Protein AF-0000000072324427 (afdb_homodimer)

Nearest PDB structures (foldseek):
  1jtk-assembly1_A  TM=8.525E-01  e=1.380E-12  Bacillus subtilis
  1ux0-assembly1_B-2  TM=8.513E-01  e=1.778E-12  Bacillus subtilis
  3dmo-assembly1_C  TM=8.745E-01  e=4.053E-12  Burkholderia pseudomallei
  1r5t-assembly1_D  TM=8.420E-01  e=7.973E-11  Saccharomyces cerevisiae
  6kw6-assembly1_A  TM=8.233E-01  e=1.166E-10  Streptomyces noursei

Solvent-accessible surface area (backbone atoms only — not comparable to full-atom values): 14635 Å² total; per-residue (Å²): 102,84,86,44,53,72,69,52,44,50,37,41,50,48,1,50,56,24,24,78,31,30,44,32,90,83,76,41,55,21,28,6,6,20,34,32,29,71,84,66,52,70,40,58,7,14,24,38,63,48,92,58,83,80,54,36,46,52,12,59,49,30,16,51,47,35,42,37,32,73,37,64,88,50,44,64,42,32,38,17,31,22,44,25,39,70,86,71,41,67,32,55,61,54,60,79,73,53,72,59,46,47,53,50,48,49,52,52,23,59,76,56,72,42,65,34,37,35,38,22,36,17,74,76,42,63,51,77,37,88,16,68,76,76,46,62,85,56,72,71,71,80,125,101,84,86,44,53,71,70,52,43,49,39,40,49,46,1,50,57,24,24,78,32,31,44,32,90,83,75,41,54,21,27,5,6,21,33,31,29,71,84,66,53,70,39,57,7,13,22,37,62,49,92,57,85,79,56,37,45,51,12,60,49,30,16,51,46,35,42,37,32,72,37,64,87,49,45,62,42,34,38,17,32,23,43,24,38,70,85,72,42,66,32,56,60,53,59,78,73,54,72,57,45,47,52,49,49,51,50,52,22,59,75,54,72,43,65,33,37,34,37,21,35,18,75,76,41,64,50,75,37,88,15,70,76,76,46,62,84,57,72,70,71,80,124

Sequence (286 aa):
MEELSAEERHLVELAIEATSRSYAPYSKFCVGAAVRLDNGVEIIGCNQENAAYPSGLCAERTALFAAGAQYPDQPVRMLAIAARGTHGDLEEEPVGPCGSCRQVIIESETRAKAPIRILLYGKKYVYVIDGVRELMPLTFSEFMEELSAEERHLVELAIEATSRSYAPYSKFCVGAAVRLDNGVEIIGCNQENAAYPSGLCAERTALFAAGAQYPDQPVRMLAIAARGTHGDLEEEPVGPCGSCRQVIIESETRAKAPIRILLYGKKYVYVIDGVRELMPLTFSEF

Structure (mmCIF, N/CA/C/O backbone):
data_AF-00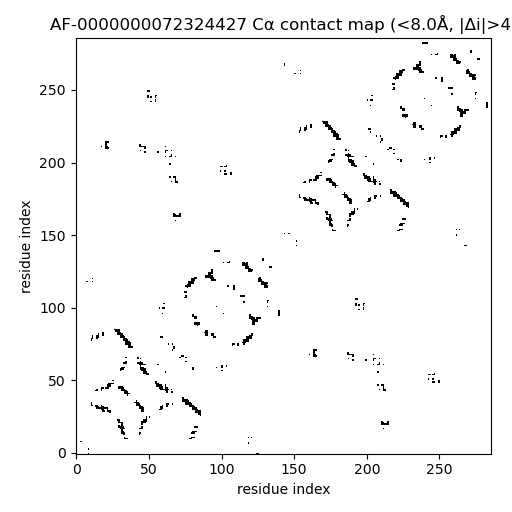00000072324427-model_v1
#
loop_
_entity.id
_entity.type
_entity.pdbx_description
1 polymer 'Cytidine deaminase'
#
loop_
_atom_site.group_PDB
_atom_site.id
_atom_site.type_symbol
_atom_site.label_atom_id
_atom_site.label_alt_id
_atom_site.label_comp_id
_atom_site.label_asym_id
_atom_site.label_entity_id
_atom_site.label_seq_id
_atom_site.pdbx_PDB_ins_code
_atom_site.Cartn_x
_atom_site.Cartn_y
_atom_site.Cartn_z
_atom_site.occupancy
_atom_site.B_iso_or_equiv
_atom_site.auth_seq_id
_atom_site.auth_comp_id
_atom_site.auth_asym_id
_atom_site.auth_atom_id
_atom_site.pdbx_PDB_model_num
ATOM 1 N N . MET A 1 1 ? 2.807 27.578 5.066 1 69.5 1 MET A N 1
ATOM 2 C CA . MET A 1 1 ? 2.77 27.109 3.688 1 69.5 1 MET A CA 1
ATOM 3 C C . MET A 1 1 ? 3.521 28.062 2.766 1 69.5 1 MET A C 1
ATOM 5 O O . MET A 1 1 ? 4.113 27.641 1.771 1 69.5 1 MET A O 1
ATOM 9 N N . GLU A 1 2 ? 3.672 29.219 3.166 1 71.56 2 GLU A N 1
ATOM 10 C CA . GLU A 1 2 ? 4.273 30.25 2.318 1 71.56 2 GLU A CA 1
ATOM 11 C C . GLU A 1 2 ? 5.77 30 2.131 1 71.56 2 GLU A C 1
ATOM 13 O O . GLU A 1 2 ? 6.348 30.391 1.114 1 71.56 2 GLU A O 1
ATOM 18 N N . GLU A 1 3 ? 6.352 29.203 3.039 1 86.5 3 GLU A N 1
ATOM 19 C CA . GLU A 1 3 ? 7.797 29 2.984 1 86.5 3 GLU A CA 1
ATOM 20 C C . GLU A 1 3 ? 8.141 27.766 2.137 1 86.5 3 GLU A C 1
ATOM 22 O O . GLU A 1 3 ? 9.305 27.547 1.8 1 86.5 3 GLU A O 1
ATOM 27 N N . LEU A 1 4 ? 7.082 27.188 1.637 1 92.44 4 LEU A N 1
ATOM 28 C CA . LEU A 1 4 ? 7.289 25.984 0.846 1 92.44 4 LEU A CA 1
ATOM 29 C C . LEU A 1 4 ? 7.414 26.312 -0.636 1 92.44 4 LEU A C 1
ATOM 31 O O . LEU A 1 4 ? 6.781 27.25 -1.12 1 92.44 4 LEU A O 1
ATOM 35 N N . SER A 1 5 ? 8.297 25.578 -1.319 1 95.44 5 SER A N 1
ATOM 36 C CA . SER A 1 5 ? 8.312 25.672 -2.775 1 95.44 5 SER A CA 1
ATOM 37 C C . SER A 1 5 ? 6.973 25.266 -3.371 1 95.44 5 SER A C 1
ATOM 39 O O . SER A 1 5 ? 6.137 24.672 -2.688 1 95.44 5 SER A O 1
ATOM 41 N N . ALA A 1 6 ? 6.684 25.625 -4.605 1 96.25 6 ALA A N 1
ATOM 42 C CA . ALA A 1 6 ? 5.438 25.266 -5.277 1 96.25 6 ALA A CA 1
ATOM 43 C C . ALA A 1 6 ? 5.234 23.75 -5.285 1 96.25 6 ALA A C 1
ATOM 45 O O . ALA A 1 6 ? 4.117 23.266 -5.09 1 96.25 6 ALA A O 1
ATOM 46 N N . GLU A 1 7 ? 6.34 23.078 -5.551 1 96.5 7 GLU A N 1
ATOM 47 C CA . GLU A 1 7 ? 6.301 21.609 -5.586 1 96.5 7 GLU A CA 1
ATOM 48 C C . GLU A 1 7 ? 5.949 21.031 -4.219 1 96.5 7 GLU A C 1
ATOM 50 O O . GLU A 1 7 ? 5.156 20.094 -4.121 1 96.5 7 GLU A O 1
ATOM 55 N N . GLU A 1 8 ? 6.5 21.625 -3.199 1 97.62 8 GLU A N 1
ATOM 56 C CA . GLU A 1 8 ? 6.246 21.172 -1.835 1 97.62 8 GLU A CA 1
ATOM 57 C C . GLU A 1 8 ? 4.805 21.453 -1.416 1 97.62 8 GLU A C 1
ATOM 59 O O . GLU A 1 8 ? 4.145 20.609 -0.812 1 97.62 8 GLU A O 1
ATOM 64 N N . ARG A 1 9 ? 4.367 22.594 -1.695 1 97.69 9 ARG A N 1
ATOM 65 C CA . ARG A 1 9 ? 2.994 22.984 -1.383 1 97.69 9 ARG A CA 1
ATOM 66 C C . ARG A 1 9 ? 1.994 22.047 -2.064 1 97.69 9 ARG A C 1
ATOM 68 O O . ARG A 1 9 ? 1.019 21.625 -1.446 1 97.69 9 ARG A O 1
ATOM 75 N N . HIS A 1 10 ? 2.301 21.781 -3.305 1 98.25 10 HIS A N 1
ATOM 76 C CA . HIS A 1 10 ? 1.437 20.875 -4.062 1 98.25 10 HIS A CA 1
ATOM 77 C C . HIS A 1 10 ? 1.368 19.5 -3.41 1 98.25 10 HIS A C 1
ATOM 79 O O . HIS A 1 10 ? 0.285 18.922 -3.277 1 98.25 10 HIS A O 1
ATOM 85 N N . LEU A 1 11 ? 2.502 19.047 -3.002 1 98.62 11 LEU A N 1
ATOM 86 C CA . LEU A 1 11 ? 2.541 17.719 -2.395 1 98.62 11 LEU A CA 1
ATOM 87 C C . LEU A 1 11 ? 1.771 17.703 -1.078 1 98.62 11 LEU A C 1
ATOM 89 O O . LEU A 1 11 ? 1.083 16.719 -0.769 1 98.62 11 LEU A O 1
ATOM 93 N N . VAL A 1 12 ? 1.925 18.75 -0.283 1 98.5 12 VAL A N 1
ATOM 94 C CA . VAL A 1 12 ? 1.188 18.875 0.971 1 98.5 12 VAL A CA 1
ATOM 95 C C . VAL A 1 12 ? -0.313 18.891 0.689 1 98.5 12 VAL A C 1
ATOM 97 O O . VAL A 1 12 ? -1.087 18.234 1.388 1 98.5 12 VAL A O 1
ATOM 100 N N . GLU A 1 13 ? -0.688 19.562 -0.319 1 98.44 13 GLU A N 1
ATOM 101 C CA . GLU A 1 13 ? -2.098 19.609 -0.699 1 98.44 13 GLU A CA 1
ATOM 102 C C . GLU A 1 13 ? -2.609 18.219 -1.074 1 98.44 13 GLU A C 1
ATOM 104 O O . GLU A 1 13 ? -3.74 17.859 -0.745 1 98.44 13 GLU A O 1
ATOM 109 N N . LEU A 1 14 ? -1.786 17.5 -1.784 1 98.62 14 LEU A N 1
ATOM 110 C CA . LEU A 1 14 ? -2.15 16.125 -2.137 1 98.62 14 LEU A CA 1
ATOM 111 C C . LEU A 1 14 ? -2.34 15.273 -0.885 1 98.62 14 LEU A C 1
ATOM 113 O O . LEU A 1 14 ? -3.268 14.469 -0.813 1 98.62 14 LEU A O 1
ATOM 117 N N . ALA A 1 15 ? -1.473 15.453 0.096 1 98.69 15 ALA A N 1
ATOM 118 C CA . ALA A 1 15 ? -1.593 14.719 1.353 1 98.69 15 ALA A CA 1
ATOM 119 C C . ALA A 1 15 ? -2.879 15.094 2.086 1 98.69 15 ALA A C 1
ATOM 121 O O . ALA A 1 15 ? -3.561 14.227 2.635 1 98.69 15 ALA A O 1
ATOM 122 N N . ILE A 1 16 ? -3.182 16.344 2.115 1 98.38 16 ILE A N 1
ATOM 123 C CA . ILE A 1 16 ? -4.406 16.828 2.746 1 98.38 16 ILE A CA 1
ATOM 124 C C . ILE A 1 16 ? -5.621 16.188 2.061 1 98.38 16 ILE A C 1
ATOM 126 O O . ILE A 1 16 ? -6.523 15.688 2.727 1 98.38 16 ILE A O 1
ATOM 130 N N . GLU A 1 17 ? -5.605 16.203 0.75 1 98.12 17 GLU A N 1
ATOM 131 C CA . GLU A 1 17 ? -6.695 15.602 -0.007 1 98.12 17 GLU A CA 1
ATOM 132 C C . GLU A 1 17 ? -6.812 14.109 0.282 1 98.12 17 GLU A C 1
ATOM 134 O O . GLU A 1 17 ? -7.918 13.57 0.361 1 98.12 17 GLU A O 1
ATOM 139 N N . ALA A 1 18 ? -5.754 13.477 0.455 1 98.44 18 ALA A N 1
ATOM 140 C CA . ALA A 1 18 ? -5.711 12.039 0.685 1 98.44 18 ALA A CA 1
ATOM 141 C C . ALA A 1 18 ? -6.402 11.672 1.995 1 98.44 18 ALA A C 1
ATOM 143 O O . ALA A 1 18 ? -6.867 10.539 2.164 1 98.44 18 ALA A O 1
ATOM 144 N N . THR A 1 19 ? -6.461 12.602 2.994 1 98.12 19 THR A N 1
ATOM 145 C CA . THR A 1 19 ? -7.137 12.32 4.254 1 98.12 19 THR A CA 1
ATOM 146 C C . THR A 1 19 ? -8.609 11.984 4.012 1 98.12 19 THR A C 1
ATOM 148 O O . THR A 1 19 ? -9.211 11.234 4.781 1 98.12 19 THR A O 1
ATOM 151 N N . SER A 1 20 ? -9.172 12.461 2.949 1 96.88 20 SER A N 1
ATOM 152 C CA . SER A 1 20 ? -10.586 12.25 2.652 1 96.88 20 SER A CA 1
ATOM 153 C C . SER A 1 20 ? -10.82 10.852 2.08 1 96.88 20 SER A C 1
ATOM 155 O O . SER A 1 20 ? -11.969 10.414 1.969 1 96.88 20 SER A O 1
ATOM 157 N N . ARG A 1 21 ? -9.773 10.133 1.788 1 96.62 21 ARG A N 1
ATOM 158 C CA . ARG A 1 21 ? -9.883 8.812 1.19 1 96.62 21 ARG A CA 1
ATOM 159 C C . ARG A 1 21 ? -9.578 7.723 2.215 1 96.62 21 ARG A C 1
ATOM 161 O O . ARG A 1 21 ? -9.602 6.531 1.892 1 96.62 21 ARG A O 1
ATOM 168 N N . SER A 1 22 ? -9.32 8.109 3.416 1 96.94 22 SER A N 1
ATOM 169 C CA . SER A 1 22 ? -8.961 7.176 4.477 1 96.94 22 SER A CA 1
ATOM 170 C C . SER A 1 22 ? -10.094 6.207 4.773 1 96.94 22 SER A C 1
ATOM 172 O O . SER A 1 22 ? -11.266 6.586 4.746 1 96.94 22 SER A O 1
ATOM 174 N N . TYR A 1 23 ? -9.836 4.984 4.945 1 96.12 23 TYR A N 1
ATOM 175 C CA . TYR A 1 23 ? -10.742 4.039 5.586 1 96.12 23 TYR A CA 1
ATOM 176 C C . TYR A 1 23 ? -10.414 3.891 7.066 1 96.12 23 TYR A C 1
ATOM 178 O O . TYR A 1 23 ? -9.594 3.049 7.449 1 96.12 23 TYR A O 1
ATOM 186 N N . ALA A 1 24 ? -11.086 4.664 7.879 1 94.44 24 ALA A N 1
ATOM 187 C CA . ALA A 1 24 ? -10.82 4.742 9.312 1 94.44 24 ALA A CA 1
ATOM 188 C C . ALA A 1 24 ? -12.125 4.723 10.109 1 94.44 24 ALA A C 1
ATOM 190 O O . ALA A 1 24 ? -12.367 5.605 10.938 1 94.44 24 ALA A O 1
ATOM 191 N N . PRO A 1 25 ? -12.891 3.643 9.945 1 92.06 25 PRO A N 1
ATOM 192 C CA . PRO A 1 25 ? -14.211 3.602 10.594 1 92.06 25 PRO A CA 1
ATOM 193 C C . PRO A 1 25 ? -14.117 3.439 12.109 1 92.06 25 PRO A C 1
ATOM 195 O O . PRO A 1 25 ? -15.086 3.719 12.82 1 92.06 25 PRO A O 1
ATOM 198 N N . TYR A 1 26 ? -13.047 3.043 12.656 1 89.5 26 TYR A N 1
ATOM 199 C CA . TYR A 1 26 ? -12.914 2.748 14.078 1 89.5 26 TYR A CA 1
ATOM 200 C C . TYR A 1 26 ? -12.375 3.957 14.836 1 89.5 26 TYR A C 1
ATOM 202 O O . TYR A 1 26 ? -12.969 4.387 15.828 1 89.5 26 TYR A O 1
ATOM 210 N N . SER A 1 27 ? -11.281 4.602 14.383 1 89.56 27 SER A N 1
ATOM 211 C CA . SER A 1 27 ? -10.68 5.738 15.062 1 89.56 27 SER A CA 1
ATOM 212 C C . SER A 1 27 ? -11.32 7.051 14.625 1 89.56 27 SER A C 1
ATOM 214 O O . SER A 1 27 ? -11.352 8.016 15.383 1 89.56 27 SER A O 1
ATOM 216 N N . LYS A 1 28 ? -11.703 7.066 13.32 1 92.5 28 LYS A N 1
ATOM 217 C CA . LYS A 1 28 ? -12.219 8.273 12.664 1 92.5 28 LYS A CA 1
ATOM 218 C C . LYS A 1 28 ? -11.133 9.328 12.531 1 92.5 28 LYS A C 1
ATOM 220 O O . LYS A 1 28 ? -11.43 10.516 12.383 1 92.5 28 LYS A O 1
ATOM 225 N N . PHE A 1 29 ? -9.93 8.945 12.914 1 94.62 29 PHE A N 1
ATOM 226 C CA . PHE A 1 29 ? -8.75 9.773 12.711 1 94.62 29 PHE A CA 1
ATOM 227 C C . PHE A 1 29 ? -8.125 9.492 11.344 1 94.62 29 PHE A C 1
ATOM 229 O O . PHE A 1 29 ? -7.539 8.43 11.133 1 94.62 29 PHE A O 1
ATOM 236 N N . CYS A 1 30 ? -8.188 10.469 10.414 1 97.56 30 CYS A N 1
ATOM 237 C CA . CYS A 1 30 ? -7.789 10.258 9.023 1 97.56 30 CYS A CA 1
ATOM 238 C C . CYS A 1 30 ? -6.406 10.852 8.766 1 97.56 30 CYS A C 1
ATOM 240 O O . CYS A 1 30 ? -6.156 12.016 9.062 1 97.56 30 CYS A O 1
ATOM 242 N N . VAL A 1 31 ? -5.574 10.07 8.297 1 98.06 31 VAL A N 1
ATOM 243 C CA . VAL A 1 31 ? -4.23 10.516 7.941 1 98.06 31 VAL A CA 1
ATOM 244 C C . VAL A 1 31 ? -4.008 10.328 6.445 1 98.06 31 VAL A C 1
ATOM 246 O O . VAL A 1 31 ? -4.395 9.297 5.875 1 98.06 31 VAL A O 1
ATOM 249 N N . GLY A 1 32 ? -3.445 11.297 5.773 1 98.56 32 GLY A N 1
ATOM 250 C CA . GLY A 1 32 ? -3.051 11.242 4.375 1 98.56 32 GLY A CA 1
ATOM 251 C C . GLY A 1 32 ? -1.562 11.445 4.168 1 98.56 32 GLY A C 1
ATOM 252 O O . GLY A 1 32 ? -0.91 12.148 4.945 1 98.56 32 GLY A O 1
ATOM 253 N N . ALA A 1 33 ? -1.094 10.82 3.127 1 98.81 33 ALA A N 1
ATOM 254 C CA . ALA A 1 33 ? 0.303 10.977 2.729 1 98.81 33 ALA A CA 1
ATOM 255 C C . ALA A 1 33 ? 0.434 11.07 1.212 1 98.81 33 ALA A C 1
ATOM 257 O O . ALA A 1 33 ? -0.446 10.617 0.476 1 98.81 33 ALA A O 1
ATOM 258 N N . ALA A 1 34 ? 1.486 11.664 0.801 1 98.88 34 ALA A N 1
ATOM 259 C CA . ALA A 1 34 ? 1.842 11.75 -0.613 1 98.88 34 ALA A CA 1
ATOM 260 C C . ALA A 1 34 ? 3.355 11.68 -0.804 1 98.88 34 ALA A C 1
ATOM 262 O O . ALA A 1 34 ? 4.109 12.297 -0.048 1 98.88 34 ALA A O 1
ATOM 263 N N . VAL A 1 35 ? 3.74 10.906 -1.788 1 98.81 35 VAL A N 1
ATOM 264 C CA . VAL A 1 35 ? 5.164 10.844 -2.102 1 98.81 35 VAL A CA 1
ATOM 265 C C . VAL A 1 35 ? 5.402 11.336 -3.527 1 98.81 35 VAL A C 1
ATOM 267 O O . VAL A 1 35 ? 4.543 11.18 -4.398 1 98.81 35 VAL A O 1
ATOM 270 N N . ARG A 1 36 ? 6.5 11.977 -3.676 1 98.69 36 ARG A N 1
ATOM 271 C CA . ARG A 1 36 ? 7 12.328 -5 1 98.69 36 ARG A CA 1
ATOM 272 C C . ARG A 1 36 ? 8.273 11.555 -5.332 1 98.69 36 ARG A C 1
ATOM 274 O O . ARG A 1 36 ? 9.227 11.562 -4.555 1 98.69 36 ARG A O 1
ATOM 281 N N . LEU A 1 37 ? 8.227 10.898 -6.477 1 98.31 37 LEU A N 1
ATOM 282 C CA . LEU A 1 37 ? 9.375 10.125 -6.93 1 98.31 37 LEU A CA 1
ATOM 283 C C . LEU A 1 37 ? 10.336 10.992 -7.73 1 98.31 37 LEU A C 1
ATOM 285 O O . LEU A 1 37 ? 9.992 12.117 -8.109 1 98.31 37 LEU A O 1
ATOM 289 N N . ASP A 1 38 ? 11.461 10.477 -7.973 1 96.81 38 ASP A N 1
ATOM 290 C CA . ASP A 1 38 ? 12.508 11.195 -8.695 1 96.81 38 ASP A CA 1
ATOM 291 C C . ASP A 1 38 ? 12.062 11.547 -10.109 1 96.81 38 ASP A C 1
ATOM 293 O O . ASP A 1 38 ? 12.461 12.57 -10.664 1 96.81 38 ASP A O 1
ATOM 297 N N . ASN A 1 39 ? 11.266 10.711 -10.641 1 96.62 39 ASN A N 1
ATOM 298 C CA . ASN A 1 39 ? 10.836 10.914 -12.023 1 96.62 39 ASN A CA 1
ATOM 299 C C . ASN A 1 39 ? 9.617 11.828 -12.094 1 96.62 39 ASN A C 1
ATOM 301 O O . ASN A 1 39 ? 9.031 12.008 -13.172 1 96.62 39 ASN A O 1
ATOM 305 N N . GLY A 1 40 ? 9.141 12.273 -10.984 1 97.25 40 GLY A N 1
ATOM 306 C CA . GLY A 1 40 ? 8.055 13.25 -10.953 1 97.25 40 GLY A CA 1
ATOM 307 C C . GLY A 1 40 ? 6.703 12.633 -10.656 1 97.25 40 GLY A C 1
ATOM 308 O O . GLY A 1 40 ? 5.727 13.344 -10.422 1 97.25 40 GLY A O 1
ATOM 309 N N . VAL A 1 41 ? 6.648 11.312 -10.633 1 97.81 41 VAL A N 1
ATOM 310 C CA . VAL A 1 41 ? 5.398 10.633 -10.328 1 97.81 41 VAL A CA 1
ATOM 311 C C . VAL A 1 41 ? 5.02 10.867 -8.867 1 97.81 41 VAL A C 1
ATOM 313 O O . VAL A 1 41 ? 5.883 10.844 -7.984 1 97.81 41 VAL A O 1
ATOM 316 N N . GLU A 1 42 ? 3.74 11.086 -8.68 1 98.62 42 GLU A N 1
ATOM 317 C CA . GLU A 1 42 ? 3.207 11.258 -7.332 1 98.62 42 GLU A CA 1
ATOM 318 C C . GLU A 1 42 ? 2.207 10.156 -6.988 1 98.62 42 GLU A C 1
ATOM 320 O O . GLU A 1 42 ? 1.401 9.758 -7.832 1 98.62 42 GLU A O 1
ATOM 325 N N . ILE A 1 43 ? 2.361 9.648 -5.781 1 98.44 43 ILE A N 1
ATOM 326 C CA . ILE A 1 43 ? 1.481 8.586 -5.297 1 98.44 43 ILE A CA 1
ATOM 327 C C . ILE A 1 43 ? 0.912 8.977 -3.932 1 98.44 43 ILE A C 1
ATOM 329 O O . ILE A 1 43 ? 1.651 9.406 -3.043 1 98.44 43 ILE A O 1
ATOM 333 N N . ILE A 1 44 ? -0.383 8.82 -3.768 1 98.62 44 ILE A N 1
ATOM 334 C CA . ILE A 1 44 ? -0.993 9.156 -2.484 1 98.62 44 ILE A CA 1
ATOM 335 C C . ILE A 1 44 ? -1.231 7.879 -1.68 1 98.62 44 ILE A C 1
ATOM 337 O O . ILE A 1 44 ? -1.32 6.789 -2.248 1 98.62 44 ILE A O 1
ATOM 341 N N . GLY A 1 45 ? -1.235 8.016 -0.425 1 98.56 45 GLY A N 1
ATOM 342 C CA . GLY A 1 45 ? -1.666 7.02 0.547 1 98.56 45 GLY A CA 1
ATOM 343 C C . GLY A 1 45 ? -2.523 7.602 1.654 1 98.56 45 GLY A C 1
ATOM 344 O O . GLY A 1 45 ? -2.529 8.82 1.868 1 98.56 45 GLY A O 1
ATOM 345 N N . CYS A 1 46 ? -3.232 6.789 2.27 1 98.56 46 CYS A N 1
ATOM 346 C CA . CYS A 1 46 ? -3.984 7.129 3.475 1 98.56 46 CYS A CA 1
ATOM 347 C C . CYS A 1 46 ? -4.113 5.918 4.391 1 98.56 46 CYS A C 1
ATOM 349 O O . CYS A 1 46 ? -3.838 4.789 3.982 1 98.56 46 CYS A O 1
ATOM 351 N N . ASN A 1 47 ? -4.422 6.211 5.609 1 97.25 47 ASN A N 1
ATOM 352 C CA . ASN A 1 47 ? -4.535 5.078 6.523 1 97.25 47 ASN A CA 1
ATOM 353 C C . ASN A 1 47 ? -5.719 4.188 6.164 1 97.25 47 ASN A C 1
ATOM 355 O O . ASN A 1 47 ? -6.773 4.68 5.754 1 97.25 47 ASN A O 1
ATOM 359 N N . GLN A 1 48 ? -5.473 2.889 6.156 1 96.69 48 GLN A N 1
ATOM 360 C CA . GLN A 1 48 ? -6.418 1.802 5.93 1 96.69 48 GLN A CA 1
ATOM 361 C C . GLN A 1 48 ? -6.594 0.952 7.184 1 96.69 48 GLN A C 1
ATOM 363 O O . GLN A 1 48 ? -5.762 0.089 7.477 1 96.69 48 GLN A O 1
ATOM 368 N N . GLU A 1 49 ? -7.758 1.141 7.938 1 94.38 49 GLU A N 1
ATOM 369 C CA . GLU A 1 49 ? -7.992 0.395 9.172 1 94.38 49 GLU A CA 1
ATOM 370 C C . GLU A 1 49 ? -8.656 -0.948 8.883 1 94.38 49 GLU A C 1
ATOM 372 O O . GLU A 1 49 ? -9.156 -1.177 7.781 1 94.38 49 GLU A O 1
ATOM 377 N N . ASN A 1 50 ? -8.453 -1.849 9.742 1 91.69 50 ASN A N 1
ATOM 378 C CA . ASN A 1 50 ? -9.047 -3.182 9.734 1 91.69 50 ASN A CA 1
ATOM 379 C C . ASN A 1 50 ? -9.477 -3.615 11.133 1 91.69 50 ASN A C 1
ATOM 381 O O . ASN A 1 50 ? -8.852 -3.229 12.125 1 91.69 50 ASN A O 1
ATOM 385 N N . ALA A 1 51 ? -10.555 -4.402 11.203 1 84 51 ALA A N 1
ATOM 386 C CA . ALA A 1 51 ? -11.102 -4.844 12.484 1 84 51 ALA A CA 1
ATOM 387 C C . ALA A 1 51 ? -10.086 -5.672 13.266 1 84 51 ALA A C 1
ATOM 389 O O . ALA A 1 51 ? -10.055 -5.625 14.5 1 84 51 ALA A O 1
ATOM 390 N N . ALA A 1 52 ? -9.359 -6.461 12.516 1 75.56 52 ALA A N 1
ATOM 391 C CA . ALA A 1 52 ? -8.336 -7.289 13.156 1 75.56 52 ALA A CA 1
ATOM 392 C C . ALA A 1 52 ? -7.012 -6.543 13.258 1 75.56 52 ALA A C 1
ATOM 394 O O . ALA A 1 52 ? -6.336 -6.316 12.25 1 75.56 52 ALA A O 1
ATOM 395 N N . TYR A 1 53 ? -6.734 -5.949 14.477 1 66.94 53 TYR A N 1
ATOM 396 C CA . TYR A 1 53 ? -5.453 -5.285 14.695 1 66.94 53 TYR A CA 1
ATOM 397 C C . TYR A 1 53 ? -4.312 -6.293 14.719 1 66.94 53 TYR A C 1
ATOM 399 O O . TYR A 1 53 ? -4.422 -7.352 15.344 1 66.94 53 TYR A O 1
ATOM 407 N N . PRO A 1 54 ? -3.186 -5.891 13.828 1 69.12 54 PRO A N 1
ATOM 408 C CA . PRO A 1 54 ? -2.619 -4.793 13.039 1 69.12 54 PRO A CA 1
ATOM 409 C C . PRO A 1 54 ? -2.705 -5.043 11.539 1 69.12 54 PRO A C 1
ATOM 411 O O . PRO A 1 54 ? -1.705 -4.906 10.828 1 69.12 54 PRO A O 1
ATOM 414 N N . SER A 1 55 ? -3.844 -5.465 11.094 1 79.62 55 SER A N 1
ATOM 415 C CA . SER A 1 55 ? -3.973 -5.773 9.68 1 79.62 55 SER A CA 1
ATOM 416 C C . SER A 1 55 ? -4.133 -4.508 8.844 1 79.62 55 SER A C 1
ATOM 418 O O . SER A 1 55 ? -4.09 -4.555 7.613 1 79.62 55 SER A O 1
ATOM 420 N N . GLY A 1 56 ? -4.215 -3.385 9.562 1 92.12 56 GLY A N 1
ATOM 421 C CA . GLY A 1 56 ? -4.273 -2.094 8.891 1 92.12 56 GLY A CA 1
ATOM 422 C C . GLY A 1 56 ? -2.908 -1.535 8.547 1 92.12 56 GLY A C 1
ATOM 423 O O . GLY A 1 56 ? -1.892 -2.209 8.727 1 92.12 56 GLY A O 1
ATOM 424 N N . LEU A 1 57 ? -2.924 -0.371 7.992 1 95 57 LEU A N 1
ATOM 425 C CA . LEU A 1 57 ? -1.666 0.23 7.559 1 95 57 LEU A CA 1
ATOM 426 C C . LEU A 1 57 ? -1.746 1.752 7.609 1 95 57 LEU A C 1
ATOM 428 O O . LEU A 1 57 ? -2.758 2.338 7.219 1 95 57 LEU A O 1
ATOM 432 N N . CYS A 1 58 ? -0.672 2.365 8.047 1 96.12 58 CYS A N 1
ATOM 433 C CA . CYS A 1 58 ? -0.582 3.82 8.094 1 96.12 58 CYS A CA 1
ATOM 434 C C . CYS A 1 58 ? -0.577 4.414 6.695 1 96.12 58 CYS A C 1
ATOM 436 O O . CYS A 1 58 ? -0.228 3.732 5.727 1 96.12 58 CYS A O 1
ATOM 438 N N . ALA A 1 59 ? -0.851 5.719 6.648 1 98.19 59 ALA A N 1
ATOM 439 C CA . ALA A 1 59 ? -0.862 6.449 5.383 1 98.19 59 ALA A CA 1
ATOM 440 C C . ALA A 1 59 ? 0.51 6.41 4.719 1 98.19 59 ALA A C 1
ATOM 442 O O . ALA A 1 59 ? 0.616 6.168 3.512 1 98.19 59 ALA A O 1
ATOM 443 N N . GLU A 1 60 ? 1.549 6.637 5.523 1 97.88 60 GLU A N 1
ATOM 444 C CA . GLU A 1 60 ? 2.908 6.711 5 1 97.88 60 GLU A CA 1
ATOM 445 C C . GLU A 1 60 ? 3.311 5.406 4.316 1 97.88 60 GLU A C 1
ATOM 447 O O . GLU A 1 60 ? 3.809 5.418 3.189 1 97.88 60 GLU A O 1
ATOM 452 N N . ARG A 1 61 ? 3.068 4.332 5.043 1 97.56 61 ARG A N 1
ATOM 453 C CA . ARG A 1 61 ? 3.441 3.039 4.477 1 97.56 61 ARG A CA 1
ATOM 454 C C . ARG A 1 61 ? 2.564 2.691 3.279 1 97.56 61 ARG A C 1
ATOM 456 O O . ARG A 1 61 ? 3.029 2.068 2.324 1 97.56 61 ARG A O 1
ATOM 463 N N . THR A 1 62 ? 1.298 3.055 3.291 1 98.31 62 THR A N 1
ATOM 464 C CA . THR A 1 62 ? 0.444 2.854 2.125 1 98.31 62 THR A CA 1
ATOM 465 C C . THR A 1 62 ? 1.038 3.533 0.896 1 98.31 62 THR A C 1
ATOM 467 O O . THR A 1 62 ? 1.119 2.93 -0.176 1 98.31 62 THR A O 1
ATOM 470 N N . ALA A 1 63 ? 1.5 4.711 1.027 1 98.69 63 ALA A N 1
ATOM 471 C CA . ALA A 1 63 ? 2.072 5.465 -0.085 1 98.69 63 ALA A CA 1
ATOM 472 C C . ALA A 1 63 ? 3.41 4.871 -0.518 1 98.69 63 ALA A C 1
ATOM 474 O O . ALA A 1 63 ? 3.65 4.668 -1.71 1 98.69 63 ALA A O 1
ATOM 475 N N . LEU A 1 64 ? 4.242 4.602 0.419 1 98.38 64 LEU A N 1
ATOM 476 C CA . LEU A 1 64 ? 5.594 4.133 0.136 1 98.38 64 LEU A CA 1
ATOM 477 C C . LEU A 1 64 ? 5.566 2.752 -0.511 1 98.38 64 LEU A C 1
ATOM 479 O O . LEU A 1 64 ? 6.297 2.498 -1.47 1 98.38 64 LEU A O 1
ATOM 483 N N . PHE A 1 65 ? 4.727 1.867 0.03 1 98 65 PHE A N 1
ATOM 484 C CA . PHE A 1 65 ? 4.66 0.518 -0.519 1 98 65 PHE A CA 1
ATOM 485 C C . PHE A 1 65 ? 4.008 0.524 -1.896 1 98 65 PHE A C 1
ATOM 487 O O . PHE A 1 65 ? 4.398 -0.241 -2.779 1 98 65 PHE A O 1
ATOM 494 N N . ALA A 1 66 ? 3.018 1.366 -2.109 1 98.38 66 ALA A N 1
ATOM 495 C CA . ALA A 1 66 ? 2.457 1.524 -3.449 1 98.38 66 ALA A CA 1
ATOM 496 C C . ALA A 1 66 ? 3.52 2.012 -4.434 1 98.38 66 ALA A C 1
ATOM 498 O O . ALA A 1 66 ? 3.631 1.486 -5.543 1 98.38 66 ALA A O 1
ATOM 499 N N . ALA A 1 67 ? 4.281 2.979 -4.039 1 98.31 67 ALA A N 1
ATOM 500 C CA . ALA A 1 67 ? 5.359 3.498 -4.875 1 98.31 67 ALA A CA 1
ATOM 501 C C . ALA A 1 67 ? 6.371 2.406 -5.207 1 98.31 67 ALA A C 1
ATOM 503 O O . ALA A 1 67 ? 6.781 2.262 -6.359 1 98.31 67 ALA A O 1
ATOM 504 N N . GLY A 1 68 ? 6.777 1.651 -4.188 1 97.44 68 GLY A N 1
ATOM 505 C CA . GLY A 1 68 ? 7.73 0.571 -4.391 1 97.44 68 GLY A CA 1
ATOM 506 C C . GLY A 1 68 ? 7.223 -0.5 -5.34 1 97.44 68 GLY A C 1
ATOM 507 O O . GLY A 1 68 ? 7.988 -1.036 -6.145 1 97.44 68 GLY A O 1
ATOM 508 N N . ALA A 1 69 ? 5.984 -0.806 -5.246 1 97.56 69 ALA A N 1
ATOM 509 C CA . ALA A 1 69 ? 5.398 -1.854 -6.078 1 97.56 69 ALA A CA 1
ATOM 510 C C . ALA A 1 69 ? 5.227 -1.378 -7.52 1 97.56 69 ALA A C 1
ATOM 512 O O . ALA A 1 69 ? 5.477 -2.131 -8.461 1 97.56 69 ALA A O 1
ATOM 513 N N . GLN A 1 70 ? 4.844 -0.168 -7.676 1 96.56 70 GLN A N 1
ATOM 514 C CA . GLN A 1 70 ? 4.488 0.335 -9 1 96.56 70 GLN A CA 1
ATOM 515 C C . GLN A 1 70 ? 5.711 0.897 -9.719 1 96.56 70 GLN A C 1
ATOM 517 O O . GLN A 1 70 ? 5.797 0.84 -10.945 1 96.56 70 GLN A O 1
ATOM 522 N N . TYR A 1 71 ? 6.645 1.42 -8.969 1 97.19 71 TYR A N 1
ATOM 523 C CA . TYR A 1 71 ? 7.844 2.045 -9.516 1 97.19 71 TYR A CA 1
ATOM 524 C C . TYR A 1 71 ? 9.086 1.632 -8.727 1 97.19 71 TYR A C 1
ATOM 526 O O . TYR A 1 71 ? 9.734 2.467 -8.094 1 97.19 71 TYR A O 1
ATOM 534 N N . PRO A 1 72 ? 9.531 0.411 -8.883 1 95.5 72 PRO A N 1
ATOM 535 C CA . PRO A 1 72 ? 10.578 -0.128 -8.008 1 95.5 72 PRO A CA 1
ATOM 536 C C . PRO A 1 72 ? 11.93 0.544 -8.227 1 95.5 72 PRO A C 1
ATOM 538 O O . PRO A 1 72 ? 12.781 0.532 -7.336 1 95.5 72 PRO A O 1
ATOM 541 N N . ASP A 1 73 ? 12.125 1.21 -9.359 1 95.81 73 ASP A N 1
ATOM 542 C CA . ASP A 1 73 ? 13.445 1.766 -9.664 1 95.81 73 ASP A CA 1
ATOM 543 C C . ASP A 1 73 ? 13.461 3.279 -9.453 1 95.81 73 ASP A C 1
ATOM 545 O O . ASP A 1 73 ? 14.422 3.951 -9.836 1 95.81 73 ASP A O 1
ATOM 549 N N . GLN A 1 74 ? 12.391 3.832 -8.938 1 97.62 74 GLN A N 1
ATOM 550 C CA . GLN A 1 74 ? 12.312 5.273 -8.734 1 97.62 74 GLN A CA 1
ATOM 551 C C . GLN A 1 74 ? 12.352 5.617 -7.246 1 97.62 74 GLN A C 1
ATOM 553 O O . GLN A 1 74 ? 11.438 5.273 -6.5 1 97.62 74 GLN A O 1
ATOM 558 N N . PRO A 1 75 ? 13.391 6.344 -6.836 1 97.69 75 PRO A N 1
ATOM 559 C CA . PRO A 1 75 ? 13.484 6.75 -5.43 1 97.69 75 PRO A CA 1
ATOM 560 C C . PRO A 1 75 ? 12.414 7.758 -5.031 1 97.69 75 PRO A C 1
ATOM 562 O O . PRO A 1 75 ? 11.992 8.578 -5.855 1 97.69 75 PRO A O 1
ATOM 565 N N . VAL A 1 76 ? 12.023 7.641 -3.812 1 98.31 76 VAL A N 1
ATOM 566 C CA . VAL A 1 76 ? 11.148 8.656 -3.238 1 98.31 76 VAL A CA 1
ATOM 567 C C . VAL A 1 76 ? 11.977 9.875 -2.836 1 98.31 76 VAL A C 1
ATOM 569 O O . VAL A 1 76 ? 12.914 9.766 -2.047 1 98.31 76 VAL A O 1
ATOM 572 N N . ARG A 1 77 ? 11.539 11.031 -3.293 1 98.06 77 ARG A N 1
ATOM 573 C CA . ARG A 1 77 ? 12.281 12.258 -3.01 1 98.06 77 ARG A CA 1
ATOM 574 C C . ARG A 1 77 ? 11.648 13.031 -1.859 1 98.06 77 ARG A C 1
ATOM 576 O O . ARG A 1 77 ? 12.344 13.672 -1.075 1 98.06 77 ARG A O 1
ATOM 583 N N . MET A 1 78 ? 10.359 13 -1.884 1 98.62 78 MET A N 1
ATOM 584 C CA . MET A 1 78 ? 9.617 13.789 -0.904 1 98.62 78 MET A CA 1
ATOM 585 C C . MET A 1 78 ? 8.422 13.008 -0.361 1 98.62 78 MET A C 1
ATOM 587 O O . MET A 1 78 ? 7.809 12.227 -1.086 1 98.62 78 MET A O 1
ATOM 591 N N . LEU A 1 79 ? 8.141 13.242 0.861 1 98.69 79 LEU A N 1
ATOM 592 C CA . LEU A 1 79 ? 6.988 12.672 1.548 1 98.69 79 LEU A CA 1
ATOM 593 C C . LEU A 1 79 ? 6.25 13.734 2.352 1 98.69 79 LEU A C 1
ATOM 595 O O . LEU A 1 79 ? 6.855 14.43 3.168 1 98.69 79 LEU A O 1
ATOM 599 N N . ALA A 1 80 ? 5 13.938 2.094 1 98.81 80 ALA A N 1
ATOM 600 C CA . ALA A 1 80 ? 4.156 14.836 2.873 1 98.81 80 ALA A CA 1
ATOM 601 C C . ALA A 1 80 ? 3.123 14.062 3.682 1 98.81 80 ALA A C 1
ATOM 603 O O . ALA A 1 80 ? 2.566 13.07 3.201 1 98.81 80 ALA A O 1
ATOM 604 N N . ILE A 1 81 ? 2.82 14.484 4.891 1 98.56 81 ILE A N 1
ATOM 605 C CA . ILE A 1 81 ? 1.843 13.859 5.773 1 98.56 81 ILE A CA 1
ATOM 606 C C . ILE A 1 81 ? 0.88 14.914 6.309 1 98.56 81 ILE A C 1
ATOM 608 O O . ILE A 1 81 ? 1.301 16.016 6.688 1 98.56 81 ILE A O 1
ATOM 612 N N . ALA A 1 82 ? -0.321 14.586 6.348 1 98.5 82 ALA A N 1
ATOM 613 C CA . ALA A 1 82 ? -1.363 15.422 6.945 1 98.5 82 ALA A CA 1
ATOM 614 C C . ALA A 1 82 ? -2.367 14.562 7.715 1 98.5 82 ALA A C 1
ATOM 616 O O . ALA A 1 82 ? -2.52 13.375 7.441 1 98.5 82 ALA A O 1
ATOM 617 N N . ALA A 1 83 ? -3.031 15.203 8.688 1 97.94 83 ALA A N 1
ATOM 618 C CA . ALA A 1 83 ? -3.994 14.453 9.5 1 97.94 83 ALA A CA 1
ATOM 619 C C . ALA A 1 83 ? -5.258 15.273 9.734 1 97.94 83 ALA A C 1
ATOM 621 O O . ALA A 1 83 ? -5.203 16.5 9.836 1 97.94 83 ALA A O 1
ATOM 622 N N . ARG A 1 84 ? -6.285 14.586 9.703 1 96.69 84 ARG A N 1
ATOM 623 C CA . ARG A 1 84 ? -7.605 15.133 10.008 1 96.69 84 ARG A CA 1
ATOM 624 C C . ARG A 1 84 ? -8.227 14.43 11.211 1 96.69 84 ARG A C 1
ATOM 626 O O . ARG A 1 84 ? -8.359 13.203 11.219 1 96.69 84 ARG A O 1
ATOM 633 N N . GLY A 1 85 ? -8.648 15.242 12.203 1 91.75 85 GLY A N 1
ATOM 634 C CA . GLY A 1 85 ? -9.172 14.711 13.453 1 91.75 85 GLY A CA 1
ATOM 635 C C . GLY A 1 85 ? -10.578 14.156 13.328 1 91.75 85 GLY A C 1
ATOM 636 O O . GLY A 1 85 ? -11.164 14.18 12.242 1 91.75 85 GLY A O 1
ATOM 637 N N . THR A 1 86 ? -11.156 13.633 14.422 1 86.5 86 THR A N 1
ATOM 638 C CA . THR A 1 86 ? -12.43 12.922 14.5 1 86.5 86 THR A CA 1
ATOM 639 C C . THR A 1 86 ? -13.586 13.859 14.172 1 86.5 86 THR A C 1
ATOM 641 O O . THR A 1 86 ? -14.648 13.406 13.742 1 86.5 86 THR A O 1
ATOM 644 N N . HIS A 1 87 ? -13.297 15.117 14.305 1 87.06 87 HIS A N 1
ATOM 645 C CA . HIS A 1 87 ? -14.383 16.062 14.047 1 87.06 87 HIS A CA 1
ATOM 646 C C . HIS A 1 87 ? -14.305 16.609 12.625 1 87.06 87 HIS A C 1
ATOM 648 O O . HIS A 1 87 ? -15.047 17.516 12.266 1 87.06 87 HIS A O 1
ATOM 654 N N . GLY A 1 88 ? -13.406 16.062 11.812 1 86 88 GLY A N 1
ATOM 655 C CA . GLY A 1 88 ? -13.344 16.406 10.398 1 86 88 GLY A CA 1
ATOM 656 C C . GLY A 1 88 ? -12.391 17.547 10.102 1 86 88 GLY A C 1
ATOM 657 O O . GLY A 1 88 ? -12.141 17.859 8.938 1 86 88 GLY A O 1
ATOM 658 N N . ASP A 1 89 ? -11.758 18.031 11.18 1 94.06 89 ASP A N 1
ATOM 659 C CA . ASP A 1 89 ? -10.852 19.156 10.992 1 94.06 89 ASP A CA 1
ATOM 660 C C . ASP A 1 89 ? -9.406 18.688 10.875 1 94.06 89 ASP A C 1
ATOM 662 O O . ASP A 1 89 ? -9 17.734 11.539 1 94.06 89 ASP A O 1
ATOM 666 N N . LEU A 1 90 ? -8.758 19.438 10.031 1 97.25 90 LEU A N 1
ATOM 667 C CA . LEU A 1 90 ? -7.316 19.203 9.961 1 97.25 90 LEU A CA 1
ATOM 668 C C . LEU A 1 90 ? -6.648 19.531 11.289 1 97.25 90 LEU A C 1
ATOM 670 O O . LEU A 1 90 ? -7.047 20.469 11.977 1 97.25 90 LEU A O 1
ATOM 674 N N . GLU A 1 91 ? -5.68 18.766 11.641 1 96.12 91 GLU A N 1
ATOM 675 C CA . GLU A 1 91 ? -4.965 18.953 12.906 1 96.12 91 GLU A CA 1
ATOM 676 C C . GLU A 1 91 ? -4.215 20.281 12.914 1 96.12 91 GLU A C 1
ATOM 678 O O . GLU A 1 91 ? -3.637 20.688 11.906 1 96.12 91 GLU A O 1
ATOM 683 N N . GLU A 1 92 ? -4.168 20.906 14.094 1 96.06 92 GLU A N 1
ATOM 684 C CA . GLU A 1 92 ? -3.482 22.188 14.258 1 96.06 92 GLU A CA 1
ATOM 685 C C . GLU A 1 92 ? -1.968 22.016 14.203 1 96.06 92 GLU A C 1
ATOM 687 O O . GLU A 1 92 ? -1.267 22.797 13.578 1 96.06 92 GLU A O 1
ATOM 692 N N . GLU A 1 93 ? -1.511 20.969 14.883 1 95.19 93 GLU A N 1
ATOM 693 C CA . GLU A 1 93 ? -0.084 20.672 14.938 1 95.19 93 GLU A CA 1
ATOM 694 C C . GLU A 1 93 ? 0.271 19.516 14.008 1 95.19 93 GLU A C 1
ATOM 696 O O . GLU A 1 93 ? -0.537 18.609 13.797 1 95.19 93 GLU A O 1
ATOM 701 N N . PRO A 1 94 ? 1.473 19.562 13.469 1 95.5 94 PRO A N 1
ATOM 702 C CA . PRO A 1 94 ? 1.903 18.453 12.617 1 95.5 94 PRO A CA 1
ATOM 703 C C . PRO A 1 94 ? 1.927 17.125 13.352 1 95.5 94 PRO A C 1
ATOM 705 O O . PRO A 1 94 ? 2.256 17.078 14.539 1 95.5 94 PRO A O 1
ATOM 708 N N . VAL A 1 95 ? 1.544 16.078 12.617 1 93.5 95 VAL A N 1
ATOM 709 C CA . VAL A 1 95 ? 1.627 14.711 13.109 1 93.5 95 VAL A CA 1
ATOM 710 C C . VAL A 1 95 ? 2.764 13.977 12.398 1 93.5 95 VAL A C 1
ATOM 712 O O . VAL A 1 95 ? 2.887 14.047 11.18 1 93.5 95 VAL A O 1
ATOM 715 N N . GLY A 1 96 ? 3.611 13.297 13.148 1 92.94 96 GLY A N 1
ATOM 716 C CA . GLY A 1 96 ? 4.754 12.602 12.578 1 92.94 96 GLY A CA 1
ATOM 717 C C . GLY A 1 96 ? 4.5 11.117 12.367 1 92.94 96 GLY A C 1
ATOM 718 O O . GLY A 1 96 ? 3.494 10.578 12.844 1 92.94 96 GLY A O 1
ATOM 719 N N . PRO A 1 97 ? 5.359 10.562 11.633 1 94.5 97 PRO A N 1
ATOM 720 C CA . PRO A 1 97 ? 5.234 9.125 11.383 1 94.5 97 PRO A CA 1
ATOM 721 C C . PRO A 1 97 ? 5.48 8.281 12.633 1 94.5 97 PRO A C 1
ATOM 723 O O . PRO A 1 97 ? 6.289 8.656 13.484 1 94.5 97 PRO A O 1
ATOM 726 N N . CYS A 1 98 ? 4.75 7.148 12.68 1 91.75 98 CYS A N 1
ATOM 727 C CA . CYS A 1 98 ? 4.969 6.227 13.797 1 91.75 98 CYS A CA 1
ATOM 728 C C . CYS A 1 98 ? 6.312 5.523 13.664 1 91.75 98 CYS A C 1
ATOM 730 O O . CYS A 1 98 ? 7.004 5.68 12.648 1 91.75 98 CYS A O 1
ATOM 732 N N . GLY A 1 99 ? 6.695 4.68 14.633 1 89.12 99 GLY A N 1
ATOM 733 C CA . GLY A 1 99 ? 7.969 3.98 14.625 1 89.12 99 GLY A CA 1
ATOM 734 C C . GLY A 1 99 ? 8.148 3.07 13.43 1 89.12 99 GLY A C 1
ATOM 735 O O . GLY A 1 99 ? 9.211 3.068 12.797 1 89.12 99 GLY A O 1
ATOM 736 N N . SER A 1 100 ? 7.121 2.24 13.125 1 91.44 100 SER A N 1
ATOM 737 C CA . SER A 1 100 ? 7.199 1.324 11.992 1 91.44 100 SER A CA 1
ATOM 738 C C . SER A 1 100 ? 7.375 2.082 10.68 1 91.44 100 SER A C 1
ATOM 740 O O . SER A 1 100 ? 8.133 1.659 9.812 1 91.44 100 SER A O 1
ATOM 742 N N . CYS A 1 101 ? 6.676 3.197 10.531 1 95.06 101 CYS A N 1
ATOM 743 C CA . CYS A 1 101 ? 6.812 4.008 9.328 1 95.06 101 CYS A CA 1
ATOM 744 C C . CYS A 1 101 ? 8.211 4.602 9.227 1 95.06 101 CYS A C 1
ATOM 746 O O . CYS A 1 101 ? 8.773 4.703 8.133 1 95.06 101 CYS A O 1
ATOM 748 N N . ARG A 1 102 ? 8.773 5.035 10.344 1 93.12 102 ARG A N 1
ATOM 749 C CA . ARG A 1 102 ? 10.141 5.559 10.344 1 93.12 102 ARG A CA 1
ATOM 750 C C . ARG A 1 102 ? 11.125 4.512 9.852 1 93.12 102 ARG A C 1
ATOM 752 O O . ARG A 1 102 ? 12.031 4.82 9.07 1 93.12 102 ARG A O 1
ATOM 759 N N . GLN A 1 103 ? 10.961 3.334 10.297 1 92.5 103 GLN A N 1
ATOM 760 C CA . GLN A 1 103 ? 11.836 2.25 9.844 1 92.5 103 GLN A CA 1
ATOM 761 C C . GLN A 1 103 ? 11.742 2.057 8.336 1 92.5 103 GLN A C 1
ATOM 763 O O . GLN A 1 103 ? 12.758 1.829 7.672 1 92.5 103 GLN A O 1
ATOM 768 N N . VAL A 1 104 ? 10.562 2.129 7.824 1 95.19 104 VAL A N 1
ATOM 769 C CA . VAL A 1 104 ? 10.359 1.958 6.387 1 95.19 104 VAL A CA 1
ATOM 770 C C . VAL A 1 104 ? 11.008 3.117 5.633 1 95.19 104 VAL A C 1
ATOM 772 O O . VAL A 1 104 ? 11.609 2.92 4.574 1 95.19 104 VAL A O 1
ATOM 775 N N . ILE A 1 105 ? 10.859 4.332 6.176 1 96.25 105 ILE A N 1
ATOM 776 C CA . ILE A 1 105 ? 11.484 5.5 5.57 1 96.25 105 ILE A CA 1
ATOM 777 C C . ILE A 1 105 ? 13 5.324 5.559 1 96.25 105 ILE A C 1
ATOM 779 O O . ILE A 1 105 ? 13.656 5.598 4.551 1 96.25 105 ILE A O 1
ATOM 783 N N . ILE A 1 106 ? 13.562 4.844 6.691 1 93.75 106 ILE A N 1
ATOM 784 C CA . ILE A 1 106 ? 14.992 4.586 6.777 1 93.75 106 ILE A CA 1
ATOM 785 C C . ILE A 1 106 ? 15.414 3.623 5.672 1 93.75 106 ILE A C 1
ATOM 787 O O . ILE A 1 106 ? 16.406 3.865 4.969 1 93.75 106 ILE A O 1
ATOM 791 N N . GLU A 1 107 ? 14.719 2.564 5.516 1 94.19 107 GLU A N 1
ATOM 792 C CA . GLU A 1 107 ? 15.031 1.573 4.488 1 94.19 107 GLU A CA 1
ATOM 793 C C . GLU A 1 107 ? 14.961 2.182 3.094 1 94.19 107 GLU A C 1
ATOM 795 O O . GLU A 1 107 ? 15.805 1.905 2.244 1 94.19 107 GLU A O 1
ATOM 800 N N . SER A 1 108 ? 13.914 2.986 2.814 1 96.06 108 SER A N 1
ATOM 801 C CA . SER A 1 108 ? 13.766 3.652 1.524 1 96.06 108 SER A CA 1
ATOM 802 C C . SER A 1 108 ? 14.945 4.57 1.234 1 96.06 108 SER A C 1
ATOM 804 O O . SER A 1 108 ? 15.469 4.59 0.117 1 96.06 108 SER A O 1
ATOM 806 N N . GLU A 1 109 ? 15.367 5.324 2.238 1 96.12 109 GLU A N 1
ATOM 807 C CA . GLU A 1 109 ? 16.516 6.223 2.09 1 96.12 109 GLU A CA 1
ATOM 808 C C . GLU A 1 109 ? 17.797 5.441 1.829 1 96.12 109 GLU A C 1
ATOM 810 O O . GLU A 1 109 ? 18.625 5.848 1.01 1 96.12 109 GLU A O 1
ATOM 815 N N . THR A 1 110 ? 17.938 4.398 2.582 1 94.25 110 THR A N 1
ATOM 816 C CA . THR A 1 110 ? 19.125 3.562 2.438 1 94.25 110 THR A CA 1
ATOM 817 C C . THR A 1 110 ? 19.203 2.982 1.028 1 94.25 110 THR A C 1
ATOM 819 O O . THR A 1 110 ? 20.25 3.043 0.388 1 94.25 110 THR A O 1
ATOM 822 N N . ARG A 1 111 ? 18.094 2.451 0.551 1 92.75 111 ARG A N 1
ATOM 823 C CA . ARG A 1 111 ? 18.031 1.867 -0.785 1 92.75 111 ARG A CA 1
ATOM 824 C C . ARG A 1 111 ? 18.359 2.908 -1.853 1 92.75 111 ARG A C 1
ATOM 826 O O . ARG A 1 111 ? 19.062 2.615 -2.816 1 92.75 111 ARG A O 1
ATOM 833 N N . ALA A 1 112 ? 17.891 4.117 -1.666 1 95.75 112 ALA A N 1
ATOM 834 C CA . ALA A 1 112 ? 18.031 5.195 -2.639 1 95.75 112 ALA A CA 1
ATOM 835 C C . ALA A 1 112 ? 19.375 5.918 -2.455 1 95.75 112 ALA A C 1
ATOM 837 O O . ALA A 1 112 ? 19.781 6.707 -3.307 1 95.75 112 ALA A O 1
ATOM 838 N N . LYS A 1 113 ? 20.062 5.68 -1.339 1 95.94 113 LYS A N 1
ATOM 839 C CA . LYS A 1 113 ? 21.297 6.379 -0.958 1 95.94 113 LYS A CA 1
ATOM 840 C C . LYS A 1 113 ? 21.078 7.891 -0.963 1 95.94 113 LYS A C 1
ATOM 842 O O . LYS A 1 113 ? 21.938 8.641 -1.431 1 95.94 113 LYS A O 1
ATOM 847 N N . ALA A 1 114 ? 19.922 8.328 -0.585 1 96.5 114 ALA A N 1
ATOM 848 C CA . ALA A 1 114 ? 19.562 9.742 -0.503 1 96.5 114 ALA A CA 1
ATOM 849 C C . ALA A 1 114 ? 18.469 9.969 0.543 1 96.5 114 ALA A C 1
ATOM 851 O O . ALA A 1 114 ? 17.594 9.125 0.718 1 96.5 114 ALA A O 1
ATOM 852 N N . PRO A 1 115 ? 18.5 11.102 1.196 1 96.69 115 PRO A N 1
ATOM 853 C CA . PRO A 1 115 ? 17.438 11.398 2.164 1 96.69 115 PRO A CA 1
ATOM 854 C C . PRO A 1 115 ? 16.109 11.742 1.495 1 96.69 115 PRO A C 1
ATOM 856 O O . PRO A 1 115 ? 16.094 12.188 0.346 1 96.69 115 PRO A O 1
ATOM 859 N N . ILE A 1 116 ? 15.094 11.43 2.199 1 97.88 116 ILE A N 1
ATOM 860 C CA . ILE A 1 116 ? 13.758 11.844 1.795 1 97.88 116 ILE A CA 1
ATOM 861 C C . ILE A 1 116 ? 13.375 13.133 2.514 1 97.88 116 ILE A C 1
ATOM 863 O O . ILE A 1 116 ? 13.445 13.211 3.742 1 97.88 116 ILE A O 1
ATOM 867 N N . ARG A 1 117 ? 13.047 14.203 1.746 1 97.62 117 ARG A N 1
ATOM 868 C CA . ARG A 1 117 ? 12.508 15.422 2.342 1 97.62 117 ARG A CA 1
ATOM 869 C C . ARG A 1 117 ? 11.086 15.195 2.861 1 97.62 117 ARG A C 1
ATOM 871 O O . ARG A 1 117 ? 10.203 14.797 2.105 1 97.62 117 ARG A O 1
ATOM 878 N N . ILE A 1 118 ? 10.883 15.453 4.141 1 97.81 118 ILE A N 1
ATOM 879 C CA . ILE A 1 118 ? 9.609 15.125 4.777 1 97.81 118 ILE A CA 1
ATOM 880 C C . ILE A 1 118 ? 8.891 16.406 5.18 1 97.81 118 ILE A C 1
ATOM 882 O O . ILE A 1 118 ? 9.477 17.281 5.828 1 97.81 118 ILE A O 1
ATOM 886 N N . LEU A 1 119 ? 7.66 16.516 4.793 1 98.12 119 LEU A N 1
ATOM 887 C CA . LEU A 1 119 ? 6.805 17.656 5.086 1 98.12 119 LEU A CA 1
ATOM 888 C C . LEU A 1 119 ? 5.641 17.25 5.988 1 98.12 119 LEU A C 1
ATOM 890 O O . LEU A 1 119 ? 4.734 16.531 5.551 1 98.12 119 LEU A O 1
ATOM 894 N N . LEU A 1 120 ? 5.676 17.703 7.242 1 97.31 120 LEU A N 1
ATOM 895 C CA . LEU A 1 120 ? 4.594 17.422 8.18 1 97.31 120 LEU A CA 1
ATOM 896 C C . LEU A 1 120 ? 3.658 18.609 8.305 1 97.31 120 LEU A C 1
ATOM 898 O O . LEU A 1 120 ? 4.051 19.672 8.812 1 97.31 120 LEU A O 1
ATOM 902 N N . TYR A 1 121 ? 2.441 18.406 7.902 1 97.69 121 TYR A N 1
ATOM 903 C CA . TYR A 1 121 ? 1.495 19.516 7.836 1 97.69 121 TYR A CA 1
ATOM 904 C C . TYR A 1 121 ? 0.685 19.625 9.125 1 97.69 121 TYR A C 1
ATOM 906 O O . TYR A 1 121 ? 0.181 18.625 9.625 1 97.69 121 TYR A O 1
ATOM 914 N N . GLY A 1 122 ? 0.558 20.828 9.625 1 96.06 122 GLY A N 1
ATOM 915 C CA . GLY A 1 122 ? -0.441 21.328 10.555 1 96.06 122 GLY A CA 1
ATOM 916 C C . GLY A 1 122 ? -0.998 22.688 10.156 1 96.06 122 GLY A C 1
ATOM 917 O O . GLY A 1 122 ? -0.328 23.453 9.469 1 96.06 122 GLY A O 1
ATOM 918 N N . LYS A 1 123 ? -2.197 22.938 10.625 1 96.19 123 LYS A N 1
ATOM 919 C CA . LYS A 1 123 ? -2.816 24.203 10.266 1 96.19 123 LYS A CA 1
ATOM 920 C C . LYS A 1 123 ? -1.939 25.375 10.672 1 96.19 123 LYS A C 1
ATOM 922 O O . LYS A 1 123 ? -1.914 26.406 10 1 96.19 123 LYS A O 1
ATOM 927 N N . LYS A 1 124 ? -1.217 25.219 11.672 1 95.69 124 LYS A N 1
ATOM 928 C CA . LYS A 1 124 ? -0.425 26.328 12.211 1 95.69 124 LYS A CA 1
ATOM 929 C C . LYS A 1 124 ? 0.89 26.484 11.453 1 95.69 124 LYS A C 1
ATOM 931 O O . LYS A 1 124 ? 1.356 27.594 11.234 1 95.69 124 LYS A O 1
ATOM 936 N N . TYR A 1 125 ? 1.457 25.344 11.125 1 95.19 125 TYR A N 1
ATOM 937 C CA . TYR A 1 125 ? 2.723 25.375 10.406 1 95.19 125 TYR A CA 1
ATOM 938 C C . TYR A 1 125 ? 3.012 24.031 9.742 1 95.19 125 TYR A C 1
ATOM 940 O O . TYR A 1 125 ? 2.332 23.047 10.008 1 95.19 125 TYR A O 1
ATOM 948 N N . VAL A 1 126 ? 3.949 24.125 8.812 1 96.62 126 VAL A N 1
ATOM 949 C CA . VAL A 1 126 ? 4.477 22.906 8.211 1 96.62 126 VAL A CA 1
ATOM 950 C C . VAL A 1 126 ? 5.902 22.656 8.703 1 96.62 126 VAL A C 1
ATOM 952 O O . VAL A 1 126 ? 6.77 23.516 8.57 1 96.62 126 VAL A O 1
ATOM 955 N N . TYR A 1 127 ? 6.133 21.484 9.352 1 94.75 127 TYR A N 1
ATOM 956 C CA . TYR A 1 127 ? 7.461 21.094 9.82 1 94.75 127 TYR A CA 1
ATOM 957 C C . TYR A 1 127 ? 8.219 20.344 8.734 1 94.75 127 TYR A C 1
ATOM 959 O O . TYR A 1 127 ? 7.746 19.312 8.227 1 94.75 127 TYR A O 1
ATOM 967 N N . VAL A 1 128 ? 9.359 20.906 8.344 1 95.81 128 VAL A N 1
ATOM 968 C CA . VAL A 1 128 ? 10.141 20.328 7.25 1 95.81 128 VAL A CA 1
ATOM 969 C C . VAL A 1 128 ? 11.398 19.672 7.797 1 95.81 128 VAL A C 1
ATOM 971 O O . VAL A 1 128 ? 12.133 20.281 8.586 1 95.81 128 VAL A O 1
ATOM 974 N N . ILE A 1 129 ? 11.547 18.391 7.367 1 94 129 ILE A N 1
ATOM 975 C CA . ILE A 1 129 ? 12.695 17.609 7.805 1 94 129 ILE A CA 1
ATOM 976 C C . ILE A 1 129 ? 13.469 17.094 6.59 1 94 129 ILE A C 1
ATOM 978 O O . ILE A 1 129 ? 12.867 16.594 5.633 1 94 129 ILE A O 1
ATOM 982 N N . ASP A 1 130 ? 14.828 17.188 6.75 1 93.12 130 ASP A N 1
ATOM 983 C CA . ASP A 1 130 ? 15.672 16.703 5.66 1 93.12 130 ASP A CA 1
ATOM 984 C C . ASP A 1 130 ? 16.219 15.312 5.965 1 93.12 130 ASP A C 1
ATOM 986 O O . ASP A 1 130 ? 17.406 15.156 6.258 1 93.12 130 ASP A O 1
ATOM 990 N N . GLY A 1 131 ? 15.375 14.383 5.953 1 93.31 131 GLY A N 1
ATOM 991 C CA . GLY A 1 131 ? 15.711 13 6.266 1 93.31 131 GLY A CA 1
ATOM 992 C C . GLY A 1 131 ? 15.117 12.523 7.578 1 93.31 131 GLY A C 1
ATOM 993 O O . GLY A 1 131 ? 14.992 13.297 8.523 1 93.31 131 GLY A O 1
ATOM 994 N N . VAL A 1 132 ? 14.891 11.266 7.602 1 92.81 132 VAL A N 1
ATOM 995 C CA . VAL A 1 132 ? 14.164 10.688 8.727 1 92.81 132 VAL A CA 1
ATOM 996 C C . VAL A 1 132 ? 15.031 10.719 9.977 1 92.81 132 VAL A C 1
ATOM 998 O O . VAL A 1 132 ? 14.516 10.711 11.102 1 92.81 132 VAL A O 1
ATOM 1001 N N . ARG A 1 133 ? 16.312 10.719 9.945 1 87.44 133 ARG A N 1
ATOM 1002 C CA . ARG A 1 133 ? 17.219 10.727 11.086 1 87.44 133 ARG A CA 1
ATOM 1003 C C . ARG A 1 133 ? 16.984 11.953 11.961 1 87.44 133 ARG A C 1
ATOM 1005 O O . ARG A 1 133 ? 17.266 11.922 13.164 1 87.44 133 ARG A O 1
ATOM 1012 N N . GLU A 1 134 ? 16.531 12.945 11.344 1 85.56 134 GLU A N 1
ATOM 1013 C CA . GLU A 1 134 ? 16.281 14.188 12.07 1 85.56 134 GLU A CA 1
ATOM 1014 C C . GLU A 1 134 ? 15.039 14.07 12.953 1 85.56 134 GLU A C 1
ATOM 1016 O O . GLU A 1 134 ? 14.805 14.922 13.812 1 85.56 134 GLU A O 1
ATOM 1021 N N . LEU A 1 135 ? 14.18 13.039 12.633 1 81.25 135 LEU A N 1
ATOM 1022 C CA . LEU A 1 135 ? 13 12.789 13.461 1 81.25 135 LEU A CA 1
ATOM 1023 C C . LEU A 1 135 ? 13.375 12.047 14.734 1 81.25 135 LEU A C 1
ATOM 1025 O O . LEU A 1 135 ? 12.641 12.102 15.727 1 81.25 135 LEU A O 1
ATOM 1029 N N . MET A 1 136 ? 14.359 11.234 14.852 1 63.94 136 MET A N 1
ATOM 1030 C CA . MET A 1 136 ? 14.758 10.344 15.945 1 63.94 136 MET A CA 1
ATOM 1031 C C . MET A 1 136 ? 14.781 11.086 17.266 1 63.94 136 MET A C 1
ATOM 1033 O O . MET A 1 136 ? 14.352 10.547 18.297 1 63.94 136 MET A O 1
ATOM 1037 N N . PRO A 1 137 ? 15.398 12.102 17.516 1 51.16 137 PRO A N 1
ATOM 1038 C CA . PRO A 1 137 ? 15.086 12.422 18.906 1 51.16 137 PRO A CA 1
ATOM 1039 C C . PRO A 1 137 ? 13.625 12.797 19.109 1 51.16 137 PRO A C 1
ATOM 1041 O O . PRO A 1 137 ? 13.227 13.188 20.219 1 51.16 137 PRO A O 1
ATOM 1044 N N . LEU A 1 138 ? 12.828 13.047 18.047 1 45.66 138 LEU A N 1
ATOM 1045 C CA . LEU A 1 138 ? 11.477 13.516 18.328 1 45.66 138 LEU A CA 1
ATOM 1046 C C . LEU A 1 138 ? 10.617 12.383 18.891 1 45.66 138 LEU A C 1
ATOM 1048 O O . LEU A 1 138 ? 10.672 11.258 18.391 1 45.66 138 LEU A O 1
ATOM 1052 N N . THR A 1 139 ? 10.242 12.391 20.141 1 36.47 139 THR A N 1
ATOM 1053 C CA . THR A 1 139 ? 9.422 11.5 20.953 1 36.47 139 THR A CA 1
ATOM 1054 C C . THR A 1 139 ? 8.148 11.117 20.219 1 36.47 139 THR A C 1
ATOM 1056 O O . THR A 1 139 ? 7.453 11.977 19.672 1 36.47 139 THR A O 1
ATOM 1059 N N . PHE A 1 140 ? 8.07 10.023 19.375 1 40.47 140 PHE A N 1
ATOM 1060 C CA . PHE A 1 140 ? 6.75 9.484 19.078 1 40.47 140 PHE A CA 1
ATOM 1061 C C . PHE A 1 140 ? 5.785 9.742 20.234 1 40.47 140 PHE A C 1
ATOM 1063 O O . PHE A 1 140 ? 5.977 9.227 21.328 1 40.47 140 PHE A O 1
ATOM 1070 N N . SER A 1 141 ? 5.344 10.914 20.469 1 32.5 141 SER A N 1
ATOM 1071 C CA . SER A 1 141 ? 4.23 10.875 21.422 1 32.5 141 SER A CA 1
ATOM 1072 C C . SER A 1 141 ? 3.193 9.836 21.016 1 32.5 141 SER A C 1
ATOM 1074 O O . SER A 1 141 ? 2.814 9.758 19.844 1 32.5 141 SER A O 1
ATOM 1076 N N . GLU A 1 142 ? 3.357 8.578 21.531 1 31.58 142 GLU A N 1
ATOM 1077 C CA . GLU A 1 142 ? 2.395 7.484 21.469 1 31.58 142 GLU A CA 1
ATOM 1078 C C . GLU A 1 142 ? 0.974 8.008 21.281 1 31.58 142 GLU A C 1
ATOM 1080 O O . GLU A 1 142 ? 0.499 8.836 22.062 1 31.58 142 GLU A O 1
ATOM 1085 N N . PHE A 1 143 ? 0.539 8.219 19.953 1 28.62 143 PHE A N 1
ATOM 1086 C CA . PHE A 1 143 ? -0.899 8.453 19.922 1 28.62 143 PHE A CA 1
ATOM 1087 C C . PHE A 1 143 ? -1.658 7.25 20.469 1 28.62 143 PHE A C 1
ATOM 1089 O O . PHE A 1 143 ? -1.203 6.113 20.344 1 28.62 143 PHE A O 1
ATOM 1096 N N . MET B 1 1 ? -4.527 -22.203 -17.25 1 69.38 1 MET B N 1
ATOM 1097 C CA . MET B 1 1 ? -4.793 -20.844 -17.734 1 69.38 1 MET B CA 1
ATOM 1098 C C . MET B 1 1 ? -5.867 -20.859 -18.812 1 69.38 1 MET B C 1
ATOM 1100 O O . MET B 1 1 ? -6.645 -19.906 -18.938 1 69.38 1 MET B O 1
ATOM 1104 N N . GLU B 1 2 ? -6.055 -21.922 -19.406 1 71.5 2 GLU B N 1
ATOM 1105 C CA . GLU B 1 2 ? -6.977 -22.016 -20.547 1 71.5 2 GLU B CA 1
ATOM 1106 C C . GLU B 1 2 ? -8.422 -21.891 -20.078 1 71.5 2 GLU B C 1
ATOM 1108 O O . GLU B 1 2 ? -9.289 -21.438 -20.844 1 71.5 2 GLU B O 1
ATOM 1113 N N . GLU B 1 3 ? -8.641 -22.141 -18.781 1 86.44 3 GLU B N 1
ATOM 1114 C CA . GLU B 1 3 ? -10.016 -22.125 -18.281 1 86.44 3 GLU B CA 1
ATOM 1115 C C . GLU B 1 3 ? -10.414 -20.75 -17.781 1 86.44 3 GLU B C 1
ATOM 1117 O O . GLU B 1 3 ? -11.586 -20.5 -17.5 1 86.44 3 GLU B O 1
ATOM 1122 N N . LEU B 1 4 ? -9.453 -19.859 -17.922 1 92.44 4 LEU B N 1
ATOM 1123 C CA . LEU B 1 4 ? -9.703 -18.5 -17.422 1 92.44 4 LEU B CA 1
ATOM 1124 C C . LEU B 1 4 ? -10.25 -17.609 -18.531 1 92.44 4 LEU B C 1
ATOM 1126 O O . LEU B 1 4 ? -9.883 -17.781 -19.703 1 92.44 4 LEU B O 1
ATOM 1130 N N . SER B 1 5 ? -11.18 -16.75 -18.156 1 95.38 5 SER B N 1
ATOM 1131 C CA . SER B 1 5 ? -11.586 -15.703 -19.109 1 95.38 5 SER B CA 1
ATOM 1132 C C . SER B 1 5 ? -10.398 -14.828 -19.5 1 95.38 5 SER B C 1
ATOM 1134 O O . SER B 1 5 ? -9.352 -14.859 -18.844 1 95.38 5 SER B O 1
ATOM 1136 N N . ALA B 1 6 ? -10.492 -14.086 -20.578 1 96.25 6 ALA B N 1
ATOM 1137 C CA . ALA B 1 6 ? -9.422 -13.195 -21.031 1 96.25 6 ALA B CA 1
ATOM 1138 C C . ALA B 1 6 ? -9.047 -12.195 -19.953 1 96.25 6 ALA B C 1
ATOM 1140 O O . ALA B 1 6 ? -7.867 -11.891 -19.75 1 96.25 6 ALA B O 1
ATOM 1141 N N . GLU B 1 7 ? -10.086 -11.695 -19.297 1 96.5 7 GLU B N 1
ATOM 1142 C CA . GLU B 1 7 ? -9.883 -10.727 -18.234 1 96.5 7 GLU B CA 1
ATOM 1143 C C . GLU B 1 7 ? -9.125 -11.344 -17.062 1 96.5 7 GLU B C 1
ATOM 1145 O O . GLU B 1 7 ? -8.219 -10.719 -16.5 1 96.5 7 GLU B O 1
ATOM 1150 N N . GLU B 1 8 ? -9.461 -12.555 -16.75 1 97.62 8 GLU B N 1
ATOM 1151 C CA . GLU B 1 8 ? -8.805 -13.266 -15.656 1 97.62 8 GLU B CA 1
ATOM 1152 C C . GLU B 1 8 ? -7.359 -13.594 -16 1 97.62 8 GLU B C 1
ATOM 1154 O O . GLU B 1 8 ? -6.465 -13.43 -15.164 1 97.62 8 GLU B O 1
ATOM 1159 N N . ARG B 1 9 ? -7.148 -14.062 -17.141 1 97.69 9 ARG B N 1
ATOM 1160 C CA . ARG B 1 9 ? -5.801 -14.383 -17.594 1 97.69 9 ARG B CA 1
ATOM 1161 C C . ARG B 1 9 ? -4.902 -13.148 -17.562 1 97.69 9 ARG B C 1
ATOM 1163 O O . ARG B 1 9 ? -3.758 -13.219 -17.109 1 97.69 9 ARG B O 1
ATOM 1170 N N . HIS B 1 10 ? -5.488 -12.062 -18.016 1 98.25 10 HIS B N 1
ATOM 1171 C CA . HIS B 1 10 ? -4.746 -10.805 -18.016 1 98.25 10 HIS B CA 1
ATOM 1172 C C . HIS B 1 10 ? -4.34 -10.406 -16.609 1 98.25 10 HIS B C 1
ATOM 1174 O O . HIS B 1 10 ? -3.199 -10.008 -16.375 1 98.25 10 HIS B O 1
ATOM 1180 N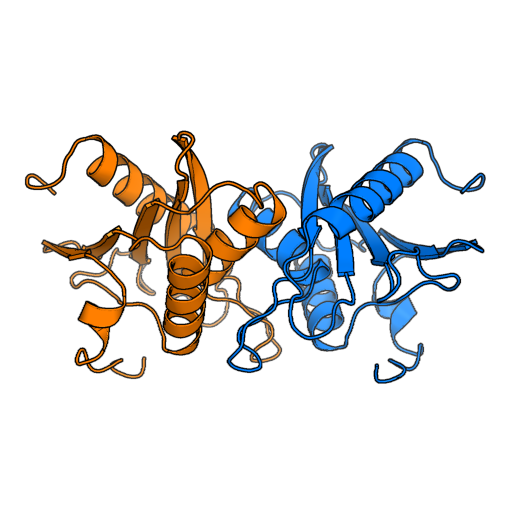 N . LEU B 1 11 ? -5.266 -10.562 -15.727 1 98.62 11 LEU B N 1
ATOM 1181 C CA . LEU B 1 11 ? -4.98 -10.172 -14.344 1 98.62 11 LEU B CA 1
ATOM 1182 C C . LEU B 1 11 ? -3.9 -11.062 -13.742 1 98.62 11 LEU B C 1
ATOM 1184 O O . LEU B 1 11 ? -3.043 -10.578 -12.992 1 98.62 11 LEU B O 1
ATOM 1188 N N . VAL B 1 12 ? -3.965 -12.359 -14.023 1 98.44 12 VAL B N 1
ATOM 1189 C CA . VAL B 1 12 ? -2.949 -13.289 -13.555 1 98.44 12 VAL B CA 1
ATOM 1190 C C . VAL B 1 12 ? -1.586 -12.906 -14.125 1 98.44 12 VAL B C 1
ATOM 1192 O O . VAL B 1 12 ? -0.583 -12.914 -13.406 1 98.44 12 VAL B O 1
ATOM 1195 N N . GLU B 1 13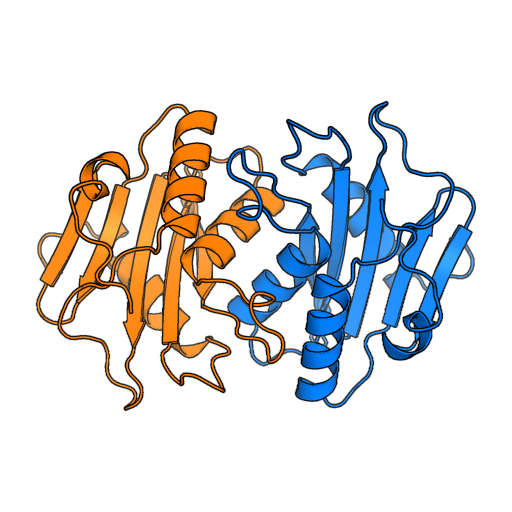 ? -1.564 -12.539 -15.336 1 98.44 13 GLU B N 1
ATOM 1196 C CA . GLU B 1 13 ? -0.319 -12.102 -15.961 1 98.44 13 GLU B CA 1
ATOM 1197 C C . GLU B 1 13 ? 0.243 -10.867 -15.273 1 98.44 13 GLU B C 1
ATOM 1199 O O . GLU B 1 13 ? 1.457 -10.742 -15.094 1 98.44 13 GLU B O 1
ATOM 1204 N N . LEU B 1 14 ? -0.644 -9.961 -14.938 1 98.62 14 LEU B N 1
ATOM 1205 C CA . LEU B 1 14 ? -0.219 -8.773 -14.211 1 98.62 14 LEU B CA 1
ATOM 1206 C C . LEU B 1 14 ? 0.391 -9.148 -12.859 1 98.62 14 LEU B C 1
ATOM 1208 O O . LEU B 1 14 ? 1.398 -8.562 -12.445 1 98.62 14 LEU B O 1
ATOM 1212 N N . ALA B 1 15 ? -0.211 -10.117 -12.188 1 98.69 15 ALA B N 1
ATOM 1213 C CA . ALA B 1 15 ? 0.322 -10.578 -10.906 1 98.69 15 ALA B CA 1
ATOM 1214 C C . ALA B 1 15 ? 1.699 -11.211 -11.086 1 98.69 15 ALA B C 1
ATOM 1216 O O . ALA B 1 15 ? 2.602 -10.992 -10.273 1 98.69 15 ALA B O 1
ATOM 1217 N N . ILE B 1 16 ? 1.848 -11.992 -12.094 1 98.38 16 ILE B N 1
ATOM 1218 C CA . ILE B 1 16 ? 3.127 -12.625 -12.398 1 98.38 16 ILE B CA 1
ATOM 1219 C C . ILE B 1 16 ? 4.184 -11.555 -12.648 1 98.38 16 ILE B C 1
ATOM 1221 O O . ILE B 1 16 ? 5.289 -11.617 -12.102 1 98.38 16 ILE B O 1
ATOM 1225 N N . GLU B 1 17 ? 3.834 -10.578 -13.43 1 98.06 17 GLU B N 1
ATOM 1226 C CA . GLU B 1 17 ? 4.758 -9.477 -13.719 1 98.06 17 GLU B CA 1
ATOM 1227 C C . GLU B 1 17 ? 5.125 -8.727 -12.445 1 98.06 17 GLU B C 1
ATOM 1229 O O . GLU B 1 17 ? 6.273 -8.297 -12.281 1 98.06 17 GLU B O 1
ATOM 1234 N N . ALA B 1 18 ? 4.227 -8.578 -11.586 1 98.44 18 ALA B N 1
ATOM 1235 C CA . ALA B 1 18 ? 4.422 -7.832 -10.352 1 98.44 18 ALA B CA 1
ATOM 1236 C C . ALA B 1 18 ? 5.469 -8.5 -9.461 1 98.44 18 ALA B C 1
ATOM 1238 O O . ALA B 1 18 ? 6.098 -7.844 -8.625 1 98.44 18 ALA B O 1
ATOM 1239 N N . THR B 1 19 ? 5.676 -9.844 -9.578 1 98.06 19 THR B N 1
ATOM 1240 C CA . THR B 1 19 ? 6.691 -10.531 -8.789 1 98.06 19 THR B CA 1
ATOM 1241 C C . THR B 1 19 ? 8.078 -9.953 -9.062 1 98.06 19 THR B C 1
ATOM 1243 O O . THR B 1 19 ? 8.945 -9.977 -8.188 1 98.06 19 THR B O 1
ATOM 1246 N N . SER B 1 20 ? 8.281 -9.383 -10.211 1 96.81 20 SER B N 1
ATOM 1247 C CA . SER B 1 20 ? 9.578 -8.844 -10.594 1 96.81 20 SER B CA 1
ATOM 1248 C C . SER B 1 20 ? 9.828 -7.484 -9.945 1 96.81 20 SER B C 1
ATOM 1250 O O . SER B 1 20 ? 10.945 -6.973 -9.984 1 96.81 20 SER B O 1
ATOM 1252 N N . ARG B 1 21 ? 8.836 -6.945 -9.297 1 96.56 21 ARG B N 1
ATOM 1253 C CA . ARG B 1 21 ? 8.938 -5.629 -8.68 1 96.56 21 ARG B CA 1
ATOM 1254 C C . ARG B 1 21 ? 9.047 -5.742 -7.164 1 96.56 21 ARG B C 1
ATOM 1256 O O . ARG B 1 21 ? 9.133 -4.73 -6.465 1 96.56 21 ARG B O 1
ATOM 1263 N N . SER B 1 22 ? 9.078 -6.922 -6.676 1 96.81 22 SER B N 1
ATOM 1264 C CA . SER B 1 22 ? 9.125 -7.168 -5.238 1 96.81 22 SER B CA 1
ATOM 1265 C C . SER B 1 22 ? 10.414 -6.629 -4.629 1 96.81 22 SER B C 1
ATOM 1267 O O . SER B 1 22 ? 11.477 -6.707 -5.242 1 96.81 22 SER B O 1
ATOM 1269 N N . TYR B 1 23 ? 10.367 -6.012 -3.535 1 95.94 23 TYR B N 1
ATOM 1270 C CA . TYR B 1 23 ? 11.516 -5.777 -2.676 1 95.94 23 TYR B CA 1
ATOM 1271 C C . TYR B 1 23 ? 11.609 -6.84 -1.589 1 95.94 23 TYR B C 1
ATOM 1273 O O . TYR B 1 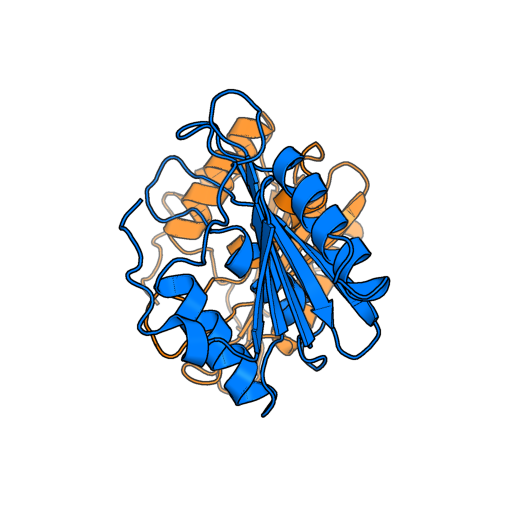23 ? 11.023 -6.691 -0.515 1 95.94 23 TYR B O 1
ATOM 1281 N N . ALA B 1 24 ? 12.359 -7.879 -1.849 1 94.12 24 ALA B N 1
ATOM 1282 C CA . ALA B 1 24 ? 12.477 -9.047 -0.979 1 94.12 24 ALA B CA 1
ATOM 1283 C C . ALA B 1 24 ? 13.93 -9.477 -0.826 1 94.12 24 ALA B C 1
ATOM 1285 O O . ALA B 1 24 ? 14.273 -10.633 -1.064 1 94.12 24 ALA B O 1
ATOM 1286 N N . PRO B 1 25 ? 14.758 -8.562 -0.307 1 91.75 25 PRO B N 1
ATOM 1287 C CA . PRO B 1 25 ? 16.188 -8.859 -0.234 1 91.75 25 PRO B CA 1
ATOM 1288 C C . PRO B 1 25 ? 16.531 -9.914 0.819 1 91.75 25 PRO B C 1
ATOM 1290 O O . PRO B 1 25 ? 17.594 -10.516 0.777 1 91.75 25 PRO B O 1
ATOM 1293 N N . TYR B 1 26 ? 15.695 -10.211 1.732 1 89.19 26 TYR B N 1
ATOM 1294 C CA . TYR B 1 26 ? 15.977 -11.109 2.842 1 89.19 26 TYR B CA 1
ATOM 1295 C C . TYR B 1 26 ? 15.516 -12.531 2.518 1 89.19 26 TYR B C 1
ATOM 1297 O O . TYR B 1 26 ? 16.297 -13.484 2.633 1 89.19 26 TYR B O 1
ATOM 1305 N N . SER B 1 27 ? 14.25 -12.727 2.045 1 89.25 27 SER B N 1
ATOM 1306 C CA . SER B 1 27 ? 13.711 -14.055 1.751 1 89.25 27 SER B CA 1
ATOM 1307 C C . SER B 1 27 ? 14.047 -14.484 0.326 1 89.25 27 SER B C 1
ATOM 1309 O O . SER B 1 27 ? 14.156 -15.672 0.041 1 89.25 27 SER B O 1
ATOM 1311 N N . LYS B 1 28 ? 14.086 -13.461 -0.571 1 92.44 28 LYS B N 1
ATOM 1312 C CA . LYS B 1 28 ? 14.258 -13.672 -2.006 1 92.44 28 LYS B CA 1
ATOM 1313 C C . LYS B 1 28 ? 13.047 -14.391 -2.602 1 92.44 28 LYS B C 1
ATOM 1315 O O . LYS B 1 28 ? 13.141 -15 -3.67 1 92.44 28 LYS B O 1
ATOM 1320 N N . PHE B 1 29 ? 12.039 -14.57 -1.767 1 94.62 29 PHE B N 1
ATOM 1321 C CA . PHE B 1 29 ? 10.75 -15.094 -2.207 1 94.62 29 PHE B CA 1
ATOM 1322 C C . PHE B 1 29 ? 9.836 -13.961 -2.654 1 94.62 29 PHE B C 1
ATOM 1324 O O . PHE B 1 29 ? 9.352 -13.188 -1.829 1 94.62 29 PHE B O 1
ATOM 1331 N N . CYS B 1 30 ? 9.531 -13.875 -3.967 1 97.5 30 CYS B N 1
ATOM 1332 C CA . CYS B 1 30 ? 8.812 -12.742 -4.539 1 97.5 30 CYS B CA 1
ATOM 1333 C C . CYS B 1 30 ? 7.352 -13.094 -4.781 1 97.5 30 CYS B C 1
ATOM 1335 O O . CYS B 1 30 ? 7.051 -14.109 -5.418 1 97.5 30 CYS B O 1
ATOM 1337 N N . VAL B 1 31 ? 6.531 -12.344 -4.258 1 98.06 31 VAL B N 1
ATOM 1338 C CA . VAL B 1 31 ? 5.098 -12.523 -4.461 1 98.06 31 VAL B CA 1
ATOM 1339 C C . VAL B 1 31 ? 4.516 -11.297 -5.156 1 98.06 31 VAL B C 1
ATOM 1341 O O . VAL B 1 31 ? 4.863 -10.164 -4.828 1 98.06 31 VAL B O 1
ATOM 1344 N N . GLY B 1 32 ? 3.676 -11.492 -6.145 1 98.62 32 GLY B N 1
ATOM 1345 C CA . GLY B 1 32 ? 2.941 -10.445 -6.84 1 98.62 32 GLY B CA 1
ATOM 1346 C C . GLY B 1 32 ? 1.436 -10.602 -6.727 1 98.62 32 GLY B C 1
ATOM 1347 O O . GLY B 1 32 ? 0.928 -11.727 -6.621 1 98.62 32 GLY B O 1
ATOM 1348 N N . ALA B 1 33 ? 0.8 -9.461 -6.754 1 98.81 33 ALA B N 1
ATOM 1349 C CA . ALA B 1 33 ? -0.661 -9.438 -6.746 1 98.81 33 ALA B CA 1
ATOM 1350 C C . ALA B 1 33 ? -1.192 -8.367 -7.699 1 98.81 33 ALA B C 1
ATOM 1352 O O . ALA B 1 33 ? -0.487 -7.406 -8.023 1 98.81 33 ALA B O 1
ATOM 1353 N N . ALA B 1 34 ? -2.387 -8.57 -8.133 1 98.88 34 ALA B N 1
ATOM 1354 C CA . ALA B 1 34 ? -3.105 -7.598 -8.953 1 98.88 34 ALA B CA 1
ATOM 1355 C C . ALA B 1 34 ? -4.594 -7.594 -8.617 1 98.88 34 ALA B C 1
ATOM 1357 O O . ALA B 1 34 ? -5.199 -8.656 -8.43 1 98.88 34 ALA B O 1
ATOM 1358 N N . VAL B 1 35 ? -5.117 -6.406 -8.531 1 98.81 35 VAL B N 1
ATOM 1359 C CA . VAL B 1 35 ? -6.555 -6.301 -8.297 1 98.81 35 VAL B CA 1
ATOM 1360 C C . VAL B 1 35 ? -7.215 -5.57 -9.461 1 98.81 35 VAL B C 1
ATOM 1362 O O . VAL B 1 35 ? -6.598 -4.711 -10.094 1 98.81 35 VAL B O 1
ATOM 1365 N N . ARG B 1 36 ? -8.391 -5.996 -9.742 1 98.69 36 ARG B N 1
ATOM 1366 C CA . ARG B 1 36 ? -9.258 -5.281 -10.68 1 98.69 36 ARG B CA 1
ATOM 1367 C C . ARG B 1 36 ? -10.461 -4.691 -9.961 1 98.69 36 ARG B C 1
ATOM 1369 O O . ARG B 1 36 ? -11.18 -5.402 -9.25 1 98.69 36 ARG B O 1
ATOM 1376 N N . LEU B 1 37 ? -10.633 -3.4 -10.164 1 98.31 37 LEU B N 1
ATOM 1377 C CA . LEU B 1 37 ? -11.758 -2.697 -9.555 1 98.31 37 LEU B CA 1
ATOM 1378 C C . LEU B 1 37 ? -12.992 -2.768 -10.445 1 98.31 37 LEU B C 1
ATOM 1380 O O . LEU B 1 37 ? -12.906 -3.164 -11.609 1 98.31 37 LEU B O 1
ATOM 1384 N N . ASP B 1 38 ? -14.078 -2.387 -9.906 1 96.75 38 ASP B N 1
ATOM 1385 C CA . ASP B 1 38 ? -15.352 -2.426 -10.609 1 96.75 38 ASP B CA 1
ATOM 1386 C C . ASP B 1 38 ? -15.328 -1.521 -11.836 1 96.75 38 ASP B C 1
ATOM 1388 O O . ASP B 1 38 ? -15.984 -1.813 -12.836 1 96.75 38 ASP B O 1
ATOM 1392 N N . ASN B 1 39 ? -14.602 -0.487 -11.727 1 96.56 39 ASN B N 1
ATOM 1393 C CA . ASN B 1 39 ? -14.57 0.475 -12.828 1 96.56 39 ASN B CA 1
ATOM 1394 C C . ASN B 1 39 ? -13.531 0.091 -13.875 1 96.56 39 ASN B C 1
ATOM 1396 O O . ASN B 1 39 ? -13.273 0.854 -14.812 1 96.56 39 ASN B O 1
ATOM 1400 N N . GLY B 1 40 ? -12.844 -0.98 -13.664 1 97.19 40 GLY B N 1
ATOM 1401 C CA . GLY B 1 40 ? -11.93 -1.5 -14.664 1 97.19 40 GLY B CA 1
ATOM 1402 C C . GLY B 1 40 ? -10.477 -1.162 -14.367 1 97.19 40 GLY B C 1
ATOM 1403 O O . GLY B 1 40 ? -9.57 -1.68 -15.023 1 97.19 40 GLY B O 1
ATOM 1404 N N . VAL B 1 41 ? -10.25 -0.332 -13.383 1 97.81 41 VAL B N 1
ATOM 1405 C CA . VAL B 1 41 ? -8.891 0.034 -13.008 1 97.81 41 VAL B CA 1
ATOM 1406 C C . VAL B 1 41 ? -8.18 -1.175 -12.406 1 97.81 41 VAL B C 1
ATOM 1408 O O . VAL B 1 41 ? -8.773 -1.938 -11.641 1 97.81 41 VAL B O 1
ATOM 1411 N N . GLU B 1 42 ? -6.941 -1.303 -12.789 1 98.62 42 GLU B N 1
ATOM 1412 C CA . GLU B 1 42 ? -6.102 -2.369 -12.25 1 98.62 42 GLU B CA 1
ATOM 1413 C C . GLU B 1 42 ? -4.918 -1.801 -11.477 1 98.62 42 GLU B C 1
ATOM 1415 O O . GLU B 1 42 ? -4.316 -0.808 -11.891 1 98.62 42 GLU B O 1
ATOM 1420 N N . ILE B 1 43 ? -4.688 -2.4 -10.328 1 98.38 43 ILE B N 1
ATOM 1421 C CA . ILE B 1 43 ? -3.592 -1.977 -9.469 1 98.38 43 ILE B CA 1
ATOM 1422 C C . ILE B 1 43 ? -2.74 -3.186 -9.086 1 98.38 43 ILE B C 1
ATOM 1424 O O . ILE B 1 43 ? -3.27 -4.223 -8.68 1 98.38 43 ILE B O 1
ATOM 1428 N N . ILE B 1 44 ? -1.434 -3.043 -9.203 1 98.62 44 ILE B N 1
ATOM 1429 C CA . ILE B 1 44 ? -0.557 -4.152 -8.836 1 98.62 44 ILE B CA 1
ATOM 1430 C C . ILE B 1 44 ? 0.038 -3.906 -7.453 1 98.62 44 ILE B C 1
ATOM 1432 O O . ILE B 1 44 ? 0.113 -2.764 -6.996 1 98.62 44 ILE B O 1
ATOM 1436 N N . GLY B 1 45 ? 0.347 -4.949 -6.797 1 98.56 45 GLY B N 1
ATOM 1437 C CA . GLY B 1 45 ? 1.137 -4.992 -5.578 1 98.56 45 GLY B CA 1
ATOM 1438 C C . GLY B 1 45 ? 2.174 -6.098 -5.578 1 98.56 45 GLY B C 1
ATOM 1439 O O . GLY B 1 45 ? 2.088 -7.039 -6.367 1 98.56 45 GLY B O 1
ATOM 1440 N N . CYS B 1 46 ? 3.121 -5.957 -4.781 1 98.5 46 CYS B N 1
ATOM 1441 C CA . CYS B 1 46 ? 4.113 -6.992 -4.508 1 98.5 46 CYS B CA 1
ATOM 1442 C C . CYS B 1 46 ? 4.625 -6.891 -3.078 1 98.5 46 CYS B C 1
ATOM 1444 O O . CYS B 1 46 ? 4.395 -5.891 -2.398 1 98.5 46 CYS B O 1
ATOM 1446 N N . ASN B 1 47 ? 5.203 -7.973 -2.646 1 97.19 47 ASN B N 1
ATOM 1447 C CA . ASN B 1 47 ? 5.691 -7.922 -1.271 1 97.19 47 ASN B CA 1
ATOM 1448 C C . ASN B 1 47 ? 6.84 -6.93 -1.12 1 97.19 47 ASN B C 1
ATOM 1450 O O . ASN B 1 47 ? 7.68 -6.805 -2.014 1 97.19 47 ASN B O 1
ATOM 1454 N N . GLN B 1 48 ? 6.758 -6.125 -0.076 1 96.56 48 GLN B N 1
ATOM 1455 C CA . GLN B 1 48 ? 7.734 -5.137 0.36 1 96.56 48 GLN B CA 1
ATOM 1456 C C . GLN B 1 48 ? 8.336 -5.516 1.712 1 96.56 48 GLN B C 1
ATOM 1458 O O . GLN B 1 48 ? 7.727 -5.277 2.756 1 96.56 48 GLN B O 1
ATOM 1463 N N . GLU B 1 49 ? 9.633 -6.07 1.721 1 93.94 49 GLU B N 1
ATOM 1464 C CA . GLU B 1 49 ? 10.266 -6.496 2.961 1 93.94 49 GLU B CA 1
ATOM 1465 C C . GLU B 1 49 ? 11 -5.34 3.633 1 93.94 49 GLU B C 1
ATOM 1467 O O . GLU B 1 49 ? 11.219 -4.297 3.016 1 93.94 49 GLU B O 1
ATOM 1472 N N . ASN B 1 50 ? 11.133 -5.449 4.875 1 91.06 50 ASN B N 1
ATOM 1473 C CA . ASN B 1 50 ? 11.859 -4.516 5.727 1 91.06 50 ASN B CA 1
ATOM 1474 C C . ASN B 1 50 ? 12.68 -5.25 6.789 1 91.06 50 ASN B C 1
ATOM 1476 O O . ASN B 1 50 ? 12.281 -6.32 7.254 1 91.06 50 ASN B O 1
ATOM 1480 N N . ALA B 1 51 ? 13.844 -4.664 7.145 1 83.12 51 ALA B N 1
ATOM 1481 C CA . ALA B 1 51 ? 14.75 -5.281 8.109 1 83.12 51 ALA B CA 1
ATOM 1482 C C . ALA B 1 51 ? 14.07 -5.453 9.469 1 83.12 51 ALA B C 1
ATOM 1484 O O . ALA B 1 51 ? 14.352 -6.41 10.188 1 83.12 51 ALA B O 1
ATOM 1485 N N . ALA B 1 52 ? 13.281 -4.469 9.805 1 74.06 52 ALA B N 1
ATOM 1486 C CA . ALA B 1 52 ? 12.57 -4.531 11.078 1 74.06 52 ALA B CA 1
ATOM 1487 C C . ALA B 1 52 ? 11.234 -5.254 10.93 1 74.06 52 ALA B C 1
ATOM 1489 O O . ALA B 1 52 ? 10.297 -4.73 10.32 1 74.06 52 ALA B O 1
ATOM 1490 N N . TYR B 1 53 ? 11.234 -6.598 11.32 1 66.62 53 TYR B N 1
ATOM 1491 C CA . TYR B 1 53 ? 9.984 -7.352 11.273 1 66.62 53 TYR B CA 1
ATOM 1492 C C . TYR B 1 53 ? 8.977 -6.801 12.273 1 66.62 53 TYR B C 1
ATOM 1494 O O . TYR B 1 53 ? 9.32 -6.516 13.422 1 66.62 53 TYR B O 1
ATOM 1502 N N . PRO B 1 54 ? 7.664 -6.586 11.688 1 68.38 54 PRO B N 1
ATOM 1503 C CA . PRO B 1 54 ? 6.727 -6.738 10.57 1 68.38 54 PRO B CA 1
ATOM 1504 C C . PRO B 1 54 ? 6.465 -5.43 9.836 1 68.38 54 PRO B C 1
ATOM 1506 O O . PRO B 1 54 ? 5.309 -5.09 9.57 1 68.38 54 PRO B O 1
ATOM 1509 N N . SER B 1 55 ? 7.496 -4.688 9.617 1 79.19 55 SER B N 1
ATOM 1510 C CA . SER B 1 55 ? 7.305 -3.396 8.969 1 79.19 55 SER B CA 1
ATOM 1511 C C . SER B 1 55 ? 7.086 -3.564 7.465 1 79.19 55 SER B C 1
ATOM 1513 O O . SER B 1 55 ? 6.734 -2.607 6.773 1 79.19 55 SER B O 1
ATOM 1515 N N . GLY B 1 56 ? 7.207 -4.816 7.031 1 91.94 56 GLY B N 1
ATOM 1516 C CA . GLY B 1 56 ? 6.938 -5.137 5.641 1 91.94 56 GLY B CA 1
ATOM 1517 C C . GLY B 1 56 ? 5.473 -5.402 5.363 1 91.94 56 GLY B C 1
ATOM 1518 O O . GLY B 1 56 ? 4.625 -5.223 6.242 1 91.94 56 GLY B O 1
ATOM 1519 N N . LEU B 1 57 ? 5.195 -5.73 4.148 1 94.88 57 LEU B N 1
ATOM 1520 C CA . LEU B 1 57 ? 3.809 -5.945 3.758 1 94.88 57 LEU B CA 1
ATOM 1521 C C . LEU B 1 57 ? 3.711 -6.953 2.617 1 94.88 57 LEU B C 1
ATOM 1523 O O . LEU B 1 57 ? 4.508 -6.91 1.676 1 94.88 57 LEU B O 1
ATOM 1527 N N . CYS B 1 58 ? 2.727 -7.805 2.697 1 96.06 58 CYS B N 1
ATOM 1528 C CA . CYS B 1 58 ? 2.475 -8.789 1.649 1 96.06 58 CYS B CA 1
ATOM 1529 C C . CYS B 1 58 ? 2.029 -8.109 0.36 1 96.06 58 CYS B C 1
ATOM 1531 O O . CYS B 1 58 ? 1.527 -6.984 0.387 1 96.06 58 CYS B O 1
ATOM 1533 N N . ALA B 1 59 ? 2.113 -8.883 -0.734 1 98.19 59 ALA B N 1
ATOM 1534 C CA . ALA B 1 59 ? 1.703 -8.391 -2.047 1 98.19 59 ALA B CA 1
ATOM 1535 C C . ALA B 1 59 ? 0.22 -8.031 -2.061 1 98.19 59 ALA B C 1
ATOM 1537 O O . ALA B 1 59 ? -0.165 -6.977 -2.57 1 98.19 59 ALA B O 1
ATOM 1538 N N . GLU B 1 60 ? -0.59 -8.922 -1.467 1 97.88 60 GLU B N 1
ATOM 1539 C CA . GLU B 1 60 ? -2.039 -8.742 -1.483 1 97.88 60 GLU B CA 1
ATOM 1540 C C . GLU B 1 60 ? -2.439 -7.434 -0.804 1 97.88 60 GLU B C 1
ATOM 1542 O O . GLU B 1 60 ? -3.215 -6.652 -1.358 1 97.88 60 GLU B O 1
ATOM 1547 N N . ARG B 1 61 ? -1.884 -7.254 0.38 1 97.56 61 ARG B N 1
ATOM 1548 C CA . ARG B 1 61 ? -2.229 -6.043 1.115 1 97.56 61 ARG B CA 1
ATOM 1549 C C . ARG B 1 61 ? -1.654 -4.805 0.431 1 97.56 61 ARG B C 1
ATOM 1551 O O . ARG B 1 61 ? -2.27 -3.736 0.45 1 97.56 61 ARG B O 1
ATOM 1558 N N . THR B 1 62 ? -0.49 -4.895 -0.176 1 98.38 62 THR B N 1
ATOM 1559 C CA . THR B 1 62 ? 0.05 -3.779 -0.946 1 98.38 62 THR B CA 1
ATOM 1560 C C . THR B 1 62 ? -0.922 -3.359 -2.045 1 98.38 62 THR B C 1
ATOM 1562 O O . THR B 1 62 ? -1.201 -2.17 -2.213 1 98.38 62 THR B O 1
ATOM 1565 N N . ALA B 1 63 ? -1.479 -4.273 -2.73 1 98.69 63 ALA B N 1
ATOM 1566 C CA . ALA B 1 63 ? -2.41 -3.986 -3.82 1 98.69 63 ALA B CA 1
ATOM 1567 C C . ALA B 1 63 ? -3.732 -3.445 -3.283 1 98.69 63 ALA B C 1
ATOM 1569 O O . ALA B 1 63 ? -4.246 -2.441 -3.781 1 98.69 63 ALA B O 1
ATOM 1570 N N . LEU B 1 64 ? -4.25 -4.082 -2.297 1 98.44 64 LEU B N 1
ATOM 1571 C CA . LEU B 1 64 ? -5.562 -3.73 -1.758 1 98.44 64 LEU B CA 1
ATOM 1572 C C . LEU B 1 64 ? -5.531 -2.35 -1.111 1 98.44 64 LEU B C 1
ATOM 1574 O O . LEU B 1 64 ? -6.453 -1.553 -1.301 1 98.44 64 LEU B O 1
ATOM 1578 N N . PHE B 1 65 ? -4.477 -2.086 -0.345 1 98 65 PHE B N 1
ATOM 1579 C CA . PHE B 1 65 ? -4.391 -0.795 0.328 1 98 65 PHE B CA 1
ATOM 1580 C C . PHE B 1 65 ? -4.121 0.321 -0.674 1 98 65 PHE B C 1
ATOM 1582 O O . PHE B 1 65 ? -4.633 1.434 -0.523 1 98 65 PHE B O 1
ATOM 1589 N N . ALA B 1 66 ? -3.342 0.058 -1.687 1 98.38 66 ALA B N 1
ATOM 1590 C CA . ALA B 1 66 ? -3.176 1.037 -2.758 1 98.38 66 ALA B CA 1
ATOM 1591 C C . ALA B 1 66 ? -4.508 1.34 -3.438 1 98.38 66 ALA B C 1
ATOM 1593 O O . ALA B 1 66 ? -4.84 2.502 -3.678 1 98.38 66 ALA B O 1
ATOM 1594 N N . ALA B 1 67 ? -5.258 0.323 -3.734 1 98.31 67 ALA B N 1
ATOM 1595 C CA . ALA B 1 67 ? -6.574 0.489 -4.344 1 98.31 67 ALA B CA 1
ATOM 1596 C C . ALA B 1 67 ? -7.492 1.318 -3.453 1 98.31 67 ALA B C 1
ATOM 1598 O O . ALA B 1 67 ? -8.172 2.232 -3.928 1 98.31 67 ALA B O 1
ATOM 1599 N N . GLY B 1 68 ? -7.512 0.99 -2.164 1 97.44 68 GLY B N 1
ATOM 1600 C CA . GLY B 1 68 ? -8.344 1.722 -1.221 1 97.44 68 GLY B CA 1
ATOM 1601 C C . GLY B 1 68 ? -7.973 3.189 -1.115 1 97.44 68 GLY B C 1
ATOM 1602 O O . GLY B 1 68 ? -8.852 4.047 -0.991 1 97.44 68 GLY B O 1
ATOM 1603 N N . ALA B 1 69 ? -6.73 3.471 -1.147 1 97.56 69 ALA B N 1
ATOM 1604 C CA . ALA B 1 69 ? -6.258 4.848 -1.009 1 97.56 69 ALA B CA 1
ATOM 1605 C C . ALA B 1 69 ? -6.523 5.648 -2.279 1 97.56 69 ALA B C 1
ATOM 1607 O O . ALA B 1 69 ? -6.926 6.812 -2.213 1 97.56 69 ALA B O 1
ATOM 1608 N N . GLN B 1 70 ? -6.348 5.039 -3.395 1 96.62 70 GLN B N 1
ATOM 1609 C CA . GLN B 1 70 ? -6.41 5.758 -4.66 1 96.62 70 GLN B CA 1
ATOM 1610 C C . GLN B 1 70 ? -7.836 5.789 -5.203 1 96.62 70 GLN B C 1
ATOM 1612 O O . GLN B 1 70 ? -8.227 6.746 -5.879 1 96.62 70 GLN B O 1
ATOM 1617 N N . TYR B 1 71 ? -8.609 4.773 -4.902 1 97.19 71 TYR B N 1
ATOM 1618 C CA . TYR B 1 71 ? -9.977 4.637 -5.391 1 97.19 71 TYR B CA 1
ATOM 1619 C C . TYR B 1 71 ? -10.906 4.16 -4.281 1 97.19 71 TYR B C 1
ATOM 1621 O O . TYR B 1 71 ? -11.469 3.064 -4.363 1 97.19 71 TYR B O 1
ATOM 1629 N N . PRO B 1 72 ? -11.219 5.004 -3.342 1 95.56 72 PRO B N 1
ATOM 1630 C CA . PRO B 1 72 ? -11.93 4.562 -2.139 1 95.56 72 PRO B CA 1
ATOM 1631 C C . PRO B 1 72 ? -13.367 4.129 -2.428 1 95.56 72 PRO B C 1
ATOM 1633 O O . PRO B 1 72 ? -13.945 3.359 -1.661 1 95.56 72 PRO B O 1
ATOM 1636 N N . ASP B 1 73 ? -13.922 4.531 -3.555 1 95.81 73 ASP B N 1
ATOM 1637 C CA . ASP B 1 73 ? -15.336 4.246 -3.812 1 95.81 73 ASP B CA 1
ATOM 1638 C C . ASP B 1 73 ? -15.484 3.115 -4.832 1 95.81 73 ASP B C 1
ATOM 1640 O O . ASP B 1 73 ? -16.578 2.857 -5.32 1 95.81 73 ASP B O 1
ATOM 1644 N N . GLN B 1 74 ? -14.398 2.496 -5.219 1 97.62 74 GLN B N 1
ATOM 1645 C CA . GLN B 1 74 ? -14.445 1.423 -6.207 1 97.62 74 GLN B CA 1
ATOM 1646 C C . GLN B 1 74 ? -14.141 0.072 -5.566 1 97.62 74 GLN B C 1
ATOM 1648 O O . GLN B 1 74 ? -13.016 -0.163 -5.109 1 97.62 74 GLN B O 1
ATOM 1653 N N . PRO B 1 75 ? -15.109 -0.831 -5.582 1 97.69 75 PRO B N 1
ATOM 1654 C CA . PRO B 1 75 ? -14.883 -2.162 -5.016 1 97.69 75 PRO B CA 1
ATOM 1655 C C . PRO B 1 75 ? -13.883 -2.982 -5.828 1 97.69 75 PRO B C 1
ATOM 1657 O O . PRO B 1 75 ? -13.812 -2.842 -7.051 1 97.69 75 PRO B O 1
ATOM 1660 N N . VAL B 1 76 ? -13.164 -3.781 -5.105 1 98.31 76 VAL B N 1
ATOM 1661 C CA . VAL B 1 76 ? -12.312 -4.766 -5.758 1 98.31 76 VAL B CA 1
ATOM 1662 C C . VAL B 1 76 ? -13.148 -5.953 -6.223 1 98.31 76 VAL B C 1
ATOM 1664 O O . VAL B 1 76 ? -13.836 -6.59 -5.418 1 98.31 76 VAL B O 1
ATOM 1667 N N . ARG B 1 77 ? -13 -6.297 -7.469 1 98 77 ARG B N 1
ATOM 1668 C CA . ARG B 1 77 ? -13.781 -7.391 -8.031 1 98 77 ARG B CA 1
ATOM 1669 C C . ARG B 1 77 ? -12.969 -8.68 -8.094 1 98 77 ARG B C 1
ATOM 1671 O O . ARG B 1 77 ? -13.516 -9.773 -7.93 1 98 77 ARG B O 1
ATOM 1678 N N . MET B 1 78 ? -11.734 -8.477 -8.422 1 98.62 78 MET B N 1
ATOM 1679 C CA . MET B 1 78 ? -10.867 -9.641 -8.625 1 98.62 78 MET B CA 1
ATOM 1680 C C . MET B 1 78 ? -9.484 -9.398 -8.016 1 98.62 78 MET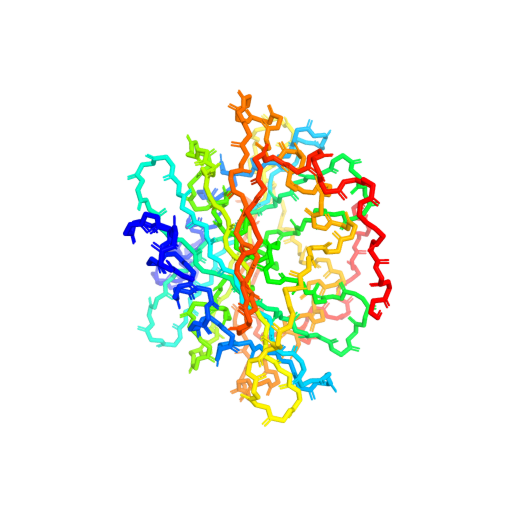 B C 1
ATOM 1682 O O . MET B 1 78 ? -8.992 -8.273 -8.023 1 98.62 78 MET B O 1
ATOM 1686 N N . LEU B 1 79 ? -8.93 -10.438 -7.543 1 98.69 79 LEU B N 1
ATOM 1687 C CA . LEU B 1 79 ? -7.574 -10.445 -7 1 98.69 79 LEU B CA 1
ATOM 1688 C C . LEU B 1 79 ? -6.789 -11.648 -7.52 1 98.69 79 LEU B C 1
ATOM 1690 O O . LEU B 1 79 ? -7.242 -12.789 -7.395 1 98.69 79 LEU B O 1
ATOM 1694 N N . ALA B 1 80 ? -5.691 -11.43 -8.156 1 98.81 80 ALA B N 1
ATOM 1695 C CA . ALA B 1 80 ? -4.793 -12.492 -8.586 1 98.81 80 ALA B CA 1
ATOM 1696 C C . ALA B 1 80 ? -3.496 -12.477 -7.781 1 98.81 80 ALA B C 1
ATOM 1698 O O . ALA B 1 80 ? -2.965 -11.414 -7.469 1 98.81 80 ALA B O 1
ATOM 1699 N N . ILE B 1 81 ? -2.947 -13.633 -7.449 1 98.5 81 ILE B N 1
ATOM 1700 C CA . ILE B 1 81 ? -1.704 -13.781 -6.699 1 98.5 81 ILE B CA 1
ATOM 1701 C C . ILE B 1 81 ? -0.773 -14.75 -7.426 1 98.5 81 ILE B C 1
ATOM 1703 O O . ILE B 1 81 ? -1.212 -15.789 -7.914 1 98.5 81 ILE B O 1
ATOM 1707 N N . ALA B 1 82 ? 0.429 -14.414 -7.484 1 98.44 82 ALA B N 1
ATOM 1708 C CA . ALA B 1 82 ? 1.481 -15.273 -8.023 1 98.44 82 ALA B CA 1
ATOM 1709 C C . ALA B 1 82 ? 2.75 -15.188 -7.18 1 98.44 82 ALA B C 1
ATOM 1711 O O . ALA B 1 82 ? 2.967 -14.195 -6.48 1 98.44 82 ALA B O 1
ATOM 1712 N N . ALA B 1 83 ? 3.553 -16.25 -7.238 1 97.88 83 ALA B N 1
ATOM 1713 C CA . ALA B 1 83 ? 4.777 -16.266 -6.441 1 97.88 83 ALA B CA 1
ATOM 1714 C C . ALA B 1 83 ? 5.953 -16.812 -7.25 1 97.88 83 ALA B C 1
ATOM 1716 O O . ALA B 1 83 ? 5.773 -17.688 -8.102 1 97.88 83 ALA B O 1
ATOM 1717 N N . ARG B 1 84 ? 7.016 -16.219 -7.02 1 96.69 84 ARG B N 1
ATOM 1718 C CA . ARG B 1 84 ? 8.289 -16.641 -7.594 1 96.69 84 ARG B CA 1
ATOM 1719 C C . ARG B 1 84 ? 9.281 -17.016 -6.504 1 96.69 84 ARG B C 1
ATOM 1721 O O . ARG B 1 84 ? 9.57 -16.219 -5.609 1 96.69 84 ARG B O 1
ATOM 1728 N N . GLY B 1 85 ? 9.859 -18.234 -6.629 1 91.88 85 GLY B N 1
ATOM 1729 C CA . GLY B 1 85 ? 10.75 -18.781 -5.617 1 91.88 85 GLY B CA 1
ATOM 1730 C C . GLY B 1 85 ? 12.133 -18.141 -5.633 1 91.88 85 GLY B C 1
ATOM 1731 O O . GLY B 1 85 ? 12.406 -17.266 -6.453 1 91.88 85 GLY B O 1
ATOM 1732 N N . THR B 1 86 ? 13.023 -18.562 -4.727 1 86.81 86 THR B N 1
ATOM 1733 C CA . THR B 1 86 ? 14.344 -18.016 -4.469 1 86.81 86 THR B CA 1
ATOM 1734 C C . THR B 1 86 ? 15.266 -18.219 -5.672 1 86.81 86 THR B C 1
ATOM 1736 O O . THR B 1 86 ? 16.234 -17.469 -5.859 1 86.81 86 THR B O 1
ATOM 1739 N N . HIS B 1 87 ? 14.875 -19.172 -6.477 1 87.31 87 HIS B N 1
ATOM 1740 C CA . HIS B 1 87 ? 15.727 -19.438 -7.629 1 87.31 87 HIS B CA 1
ATOM 1741 C C . HIS B 1 87 ? 15.219 -18.719 -8.875 1 87.31 87 HIS B C 1
ATOM 1743 O O . HIS B 1 87 ? 15.719 -18.953 -9.977 1 87.31 87 HIS B O 1
ATOM 1749 N N . GLY B 1 88 ? 14.211 -17.875 -8.703 1 86.31 88 GLY B N 1
ATOM 1750 C CA . GLY B 1 88 ? 13.742 -17.031 -9.789 1 86.31 88 GLY B CA 1
ATOM 1751 C C . GLY B 1 88 ? 12.617 -17.656 -10.594 1 86.31 88 GLY B C 1
ATOM 1752 O O . GLY B 1 88 ? 12.031 -17.016 -11.469 1 86.31 88 GLY B O 1
ATOM 1753 N N . ASP B 1 89 ? 12.227 -18.859 -10.164 1 94.06 89 ASP B N 1
ATOM 1754 C CA . ASP B 1 89 ? 11.172 -19.562 -10.891 1 94.06 89 ASP B CA 1
ATOM 1755 C C . ASP B 1 89 ? 9.812 -19.359 -10.227 1 94.06 89 ASP B C 1
ATOM 1757 O O . ASP B 1 89 ? 9.719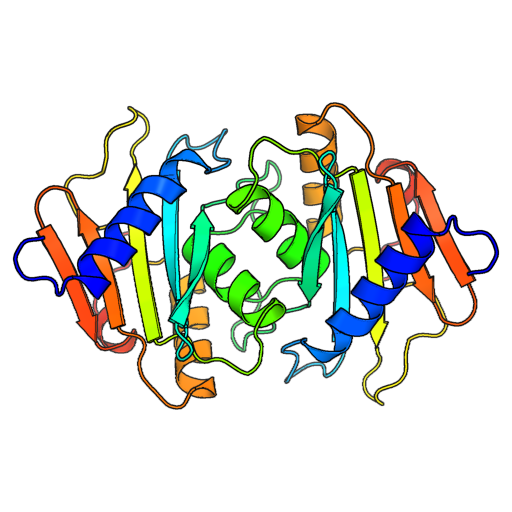 -19.281 -9 1 94.06 89 ASP B O 1
ATOM 1761 N N . LEU B 1 90 ? 8.875 -19.281 -11.133 1 97.25 90 LEU B N 1
ATOM 1762 C CA . LEU B 1 90 ? 7.508 -19.266 -10.625 1 97.25 90 LEU B CA 1
ATOM 1763 C C . LEU B 1 90 ? 7.172 -20.562 -9.898 1 97.25 90 LEU B C 1
ATOM 1765 O O . LEU B 1 90 ? 7.621 -21.641 -10.305 1 97.25 90 LEU B O 1
ATOM 1769 N N . GLU B 1 91 ? 6.414 -20.453 -8.852 1 96.12 91 GLU B N 1
ATOM 1770 C CA . GLU B 1 91 ? 6.043 -21.609 -8.055 1 96.12 91 GLU B CA 1
ATOM 1771 C C . GLU B 1 91 ? 5.164 -22.578 -8.859 1 96.12 91 GLU B C 1
ATOM 1773 O O . GLU B 1 91 ? 4.297 -22.141 -9.617 1 96.12 91 GLU B O 1
ATOM 1778 N N . GLU B 1 92 ? 5.352 -23.875 -8.609 1 96 92 GLU B N 1
ATOM 1779 C CA . GLU B 1 92 ? 4.582 -24.906 -9.297 1 96 92 GLU B CA 1
ATOM 1780 C C . GLU B 1 92 ? 3.139 -24.938 -8.797 1 96 92 GLU B C 1
ATOM 1782 O O . GLU B 1 92 ? 2.207 -25.062 -9.594 1 96 92 GLU B O 1
ATOM 1787 N N . GLU B 1 93 ? 3.002 -24.828 -7.492 1 95.19 93 GLU B N 1
ATOM 1788 C CA . GLU B 1 93 ? 1.686 -24.844 -6.859 1 95.19 93 GLU B CA 1
ATOM 1789 C C . GLU B 1 93 ? 1.244 -23.438 -6.453 1 95.19 93 GLU B C 1
ATOM 1791 O O . GLU B 1 93 ? 2.074 -22.609 -6.09 1 95.19 93 GLU B O 1
ATOM 1796 N N . PRO B 1 94 ? -0.05 -23.219 -6.504 1 95.5 94 PRO B N 1
ATOM 1797 C CA . PRO B 1 94 ? -0.55 -21.922 -6.066 1 95.5 94 PRO B CA 1
ATOM 1798 C C . PRO B 1 94 ? -0.219 -21.609 -4.605 1 95.5 94 PRO B C 1
ATOM 1800 O O . PRO B 1 94 ? -0.219 -22.516 -3.771 1 95.5 94 PRO B O 1
ATOM 1803 N N . VAL B 1 95 ? 0.084 -20.344 -4.359 1 93.5 95 VAL B N 1
ATOM 1804 C CA . VAL B 1 95 ? 0.302 -19.844 -3.004 1 93.5 95 VAL B CA 1
ATOM 1805 C C . VAL B 1 95 ? -0.88 -18.984 -2.574 1 93.5 95 VAL B C 1
ATOM 1807 O O . VAL B 1 95 ? -1.326 -18.109 -3.326 1 93.5 95 VAL B O 1
ATOM 1810 N N . GLY B 1 96 ? -1.417 -19.219 -1.397 1 92.88 96 GLY B N 1
ATOM 1811 C CA . GLY B 1 96 ? -2.57 -18.484 -0.906 1 92.88 96 GLY B CA 1
ATOM 1812 C C . GLY B 1 96 ? -2.195 -17.328 0.017 1 92.88 96 GLY B C 1
ATOM 1813 O O . GLY B 1 96 ? -1.044 -17.219 0.441 1 92.88 96 GLY B O 1
ATOM 1814 N N . PRO B 1 97 ? -3.139 -16.531 0.228 1 94.56 97 PRO B N 1
ATOM 1815 C CA . PRO B 1 97 ? -2.904 -15.398 1.129 1 94.56 97 PRO B CA 1
ATOM 1816 C C . PRO B 1 97 ? -2.701 -15.828 2.58 1 94.56 97 PRO B C 1
ATOM 1818 O O . PRO B 1 97 ? -3.299 -16.812 3.023 1 94.56 97 PRO B O 1
ATOM 1821 N N . CYS B 1 98 ? -1.849 -15.047 3.273 1 91.88 98 CYS B N 1
ATOM 1822 C CA . CYS B 1 98 ? -1.651 -15.32 4.691 1 91.88 98 CYS B CA 1
ATOM 1823 C C . CYS B 1 98 ? -2.885 -14.93 5.5 1 91.88 98 CYS B C 1
ATOM 1825 O O . CYS B 1 98 ? -3.83 -14.352 4.957 1 91.88 98 CYS B O 1
ATOM 1827 N N . GLY B 1 99 ? -2.898 -15.172 6.828 1 89.31 99 GLY B N 1
ATOM 1828 C CA . GLY B 1 99 ? -4.035 -14.875 7.688 1 89.31 99 GLY B CA 1
ATOM 1829 C C . GLY B 1 99 ? -4.41 -13.406 7.699 1 89.31 99 GLY B C 1
ATOM 1830 O O . GLY B 1 99 ? -5.59 -13.062 7.605 1 89.31 99 GLY B O 1
ATOM 1831 N N . SER B 1 100 ? -3.404 -12.516 7.871 1 91.5 100 SER B N 1
ATOM 1832 C CA . SER B 1 100 ? -3.666 -11.086 7.906 1 91.5 100 SER B CA 1
ATOM 1833 C C . SER B 1 100 ? -4.266 -10.602 6.59 1 91.5 100 SER B C 1
ATOM 1835 O O . SER B 1 100 ? -5.168 -9.758 6.586 1 91.5 100 SER B O 1
ATOM 1837 N N . CYS B 1 101 ? -3.77 -11.109 5.473 1 95.12 101 CYS B N 1
ATOM 1838 C CA . CYS B 1 101 ? -4.316 -10.742 4.172 1 95.12 101 CYS B CA 1
ATOM 1839 C C . CYS B 1 101 ? -5.758 -11.219 4.027 1 95.12 101 CYS B C 1
ATOM 1841 O O . CYS B 1 101 ? -6.59 -10.531 3.441 1 95.12 101 CYS B O 1
ATOM 1843 N N . ARG B 1 102 ? -6.062 -12.414 4.527 1 93.12 102 ARG B N 1
ATOM 1844 C CA . ARG B 1 102 ? -7.43 -12.914 4.488 1 93.12 102 ARG B CA 1
ATOM 1845 C C . ARG B 1 102 ? -8.375 -11.992 5.242 1 93.12 102 ARG B C 1
ATOM 1847 O O . ARG B 1 102 ? -9.484 -11.719 4.781 1 93.12 102 ARG B O 1
ATOM 1854 N N . GLN B 1 103 ? -7.953 -11.555 6.344 1 92.69 103 GLN B N 1
ATOM 1855 C CA . GLN B 1 103 ? -8.773 -10.625 7.125 1 92.69 103 GLN B CA 1
ATOM 1856 C C . GLN B 1 103 ? -9.047 -9.352 6.34 1 92.69 103 GLN B C 1
ATOM 1858 O O . GLN B 1 103 ? -10.164 -8.82 6.379 1 92.69 103 GLN B O 1
ATOM 1863 N N . VAL B 1 104 ? -8.07 -8.859 5.664 1 95.38 104 VAL B N 1
ATOM 1864 C CA . VAL B 1 104 ? -8.227 -7.645 4.879 1 95.38 104 VAL B CA 1
ATOM 1865 C C . VAL B 1 104 ? -9.188 -7.898 3.719 1 95.38 104 VAL B C 1
ATOM 1867 O O . VAL B 1 104 ? -10.016 -7.043 3.393 1 95.38 104 VAL B O 1
ATOM 1870 N N . ILE B 1 105 ? -9.055 -9.062 3.1 1 96.38 105 ILE B N 1
ATOM 1871 C CA . ILE B 1 105 ? -9.953 -9.43 2.016 1 96.38 105 ILE B CA 1
ATOM 1872 C C . ILE B 1 105 ? -11.391 -9.492 2.537 1 96.38 105 ILE B C 1
ATOM 1874 O O . ILE B 1 105 ? -12.312 -8.984 1.896 1 96.38 105 ILE B O 1
ATOM 1878 N N . ILE B 1 106 ? -11.578 -10.109 3.717 1 94 106 ILE B N 1
ATOM 1879 C CA . ILE B 1 106 ? -12.898 -10.188 4.336 1 94 106 ILE B CA 1
ATOM 1880 C C . ILE B 1 106 ? -13.461 -8.781 4.516 1 94 106 ILE B C 1
ATOM 1882 O O . ILE B 1 106 ? -14.617 -8.523 4.172 1 94 106 ILE B O 1
ATOM 1886 N N . GLU B 1 107 ? -12.703 -7.898 5.047 1 94.38 107 GLU B N 1
ATOM 1887 C CA . GLU B 1 107 ? -13.141 -6.52 5.262 1 94.38 107 GLU B CA 1
ATOM 1888 C C . GLU B 1 107 ? -13.508 -5.848 3.945 1 94.38 107 GLU B C 1
ATOM 1890 O O . GLU B 1 107 ? -14.508 -5.129 3.869 1 94.38 107 GLU B O 1
ATOM 1895 N N . SER B 1 108 ? -12.688 -6.027 2.893 1 96.25 108 SER B N 1
ATOM 1896 C CA . SER B 1 108 ? -12.961 -5.461 1.575 1 96.25 108 SER B CA 1
ATOM 1897 C C . SER B 1 108 ? -14.289 -5.977 1.016 1 96.25 108 SER B C 1
ATOM 1899 O O . SER B 1 108 ? -15.078 -5.207 0.466 1 96.25 108 SER B O 1
ATOM 1901 N N . GLU B 1 109 ? -14.516 -7.258 1.164 1 96.25 109 GLU B N 1
ATOM 1902 C CA . GLU B 1 109 ? -15.758 -7.863 0.697 1 96.25 109 GLU B CA 1
ATOM 1903 C C . GLU B 1 109 ? -16.953 -7.316 1.466 1 96.25 109 GLU B C 1
ATOM 1905 O O . GLU B 1 109 ? -18.016 -7.062 0.881 1 96.25 109 GLU B O 1
ATOM 1910 N N . THR B 1 110 ? -16.766 -7.242 2.738 1 94.38 110 THR B N 1
ATOM 1911 C CA . THR B 1 110 ? -17.828 -6.742 3.594 1 94.38 110 THR B CA 1
ATOM 1912 C C . THR B 1 110 ? -18.203 -5.312 3.209 1 94.38 110 THR B C 1
ATOM 1914 O O . THR B 1 110 ? -19.391 -4.996 3.053 1 94.38 110 THR B O 1
ATOM 1917 N N . ARG B 1 111 ? -17.203 -4.484 3.043 1 92.94 111 ARG B N 1
ATOM 1918 C CA . ARG B 1 111 ? -17.422 -3.09 2.666 1 92.94 111 ARG B CA 1
ATOM 1919 C C . ARG B 1 111 ? -18.141 -2.988 1.325 1 92.94 111 ARG B C 1
ATOM 1921 O O . ARG B 1 111 ? -19.031 -2.158 1.155 1 92.94 111 ARG B O 1
ATOM 1928 N N . ALA B 1 112 ? -17.797 -3.848 0.399 1 95.94 112 ALA B N 1
ATOM 1929 C CA . ALA B 1 112 ? -18.328 -3.822 -0.96 1 95.94 112 ALA B CA 1
ATOM 1930 C C . ALA B 1 112 ? -19.641 -4.59 -1.047 1 95.94 112 ALA B C 1
ATOM 1932 O O . ALA B 1 112 ? -20.359 -4.504 -2.051 1 95.94 112 ALA B O 1
ATOM 1933 N N . LYS B 1 113 ? -19.984 -5.371 -0.013 1 95.94 113 LYS B N 1
ATOM 1934 C CA . LYS B 1 113 ? -21.156 -6.258 0.004 1 95.94 113 LYS B CA 1
ATOM 1935 C C . LYS B 1 113 ? -21.141 -7.199 -1.197 1 95.94 113 LYS B C 1
ATOM 1937 O O . LYS B 1 113 ? -22.172 -7.434 -1.819 1 95.94 113 LYS B O 1
ATOM 1942 N N . ALA B 1 114 ? -20 -7.621 -1.617 1 96.56 114 ALA B N 1
ATOM 1943 C CA . ALA B 1 114 ? -19.797 -8.547 -2.73 1 96.56 114 ALA B CA 1
ATOM 1944 C C . ALA B 1 114 ? -18.516 -9.344 -2.561 1 96.56 114 ALA B C 1
ATOM 1946 O O . ALA B 1 114 ? -17.516 -8.828 -2.053 1 96.56 114 ALA B O 1
ATOM 1947 N N . PRO B 1 115 ? -18.5 -10.57 -3.018 1 96.75 115 PRO B N 1
ATOM 1948 C CA . PRO B 1 115 ? -17.266 -11.367 -2.939 1 96.75 115 PRO B CA 1
ATOM 1949 C C . PRO B 1 115 ? -16.203 -10.922 -3.947 1 96.75 115 PRO B C 1
ATOM 1951 O O . PRO B 1 115 ? -16.547 -10.336 -4.98 1 96.75 115 PRO B O 1
ATOM 1954 N N . ILE B 1 116 ? -15.016 -11.133 -3.561 1 97.81 116 ILE B N 1
ATOM 1955 C CA . ILE B 1 116 ? -13.891 -10.93 -4.465 1 97.81 116 ILE B CA 1
ATOM 1956 C C . ILE B 1 116 ? -13.5 -12.258 -5.105 1 97.81 116 ILE B C 1
ATOM 1958 O O . ILE B 1 116 ? -13.25 -13.242 -4.402 1 97.81 116 ILE B O 1
ATOM 1962 N N . ARG B 1 117 ? -13.516 -12.328 -6.449 1 97.56 117 ARG B N 1
ATOM 1963 C CA . ARG B 1 117 ? -12.992 -13.492 -7.148 1 97.56 117 ARG B CA 1
ATOM 1964 C C . ARG B 1 117 ? -11.477 -13.57 -7.035 1 97.56 117 ARG B C 1
ATOM 1966 O O . ARG B 1 117 ? -10.773 -12.633 -7.422 1 97.56 117 ARG B O 1
ATOM 1973 N N . ILE B 1 118 ? -10.969 -14.68 -6.527 1 97.81 118 ILE B N 1
ATOM 1974 C CA . ILE B 1 118 ? -9.547 -14.797 -6.23 1 97.81 118 ILE B CA 1
ATOM 1975 C C . ILE B 1 118 ? -8.914 -15.836 -7.152 1 97.81 118 ILE B C 1
ATOM 1977 O O . ILE B 1 118 ? -9.414 -16.953 -7.27 1 97.81 118 ILE B O 1
ATOM 1981 N N . LEU B 1 119 ? -7.863 -15.453 -7.785 1 98.12 119 LEU B N 1
ATOM 1982 C CA . LEU B 1 119 ? -7.109 -16.312 -8.695 1 98.12 119 LEU B CA 1
ATOM 1983 C C . LEU B 1 119 ? -5.711 -16.578 -8.156 1 98.12 119 LEU B C 1
ATOM 1985 O O . LEU B 1 119 ? -4.867 -15.688 -8.109 1 98.12 119 LEU B O 1
ATOM 1989 N N . LEU B 1 120 ? -5.469 -17.828 -7.738 1 97.31 120 LEU B N 1
ATOM 1990 C CA . LEU B 1 120 ? -4.152 -18.219 -7.246 1 97.31 120 LEU B CA 1
ATOM 1991 C C . LEU B 1 120 ? -3.371 -18.969 -8.32 1 97.31 120 LEU B C 1
ATOM 1993 O O . LEU B 1 120 ? -3.748 -20.078 -8.711 1 97.31 120 LEU B O 1
ATOM 1997 N N . TYR B 1 121 ? -2.289 -18.391 -8.719 1 97.69 121 TYR B N 1
ATOM 1998 C CA . TYR B 1 121 ? -1.537 -18.938 -9.844 1 97.69 121 TYR B CA 1
ATOM 1999 C C . TYR B 1 121 ? -0.439 -19.875 -9.359 1 97.69 121 TYR B C 1
ATOM 2001 O O . TYR B 1 121 ? 0.298 -19.547 -8.422 1 97.69 121 TYR B O 1
ATOM 2009 N N . GLY B 1 122 ? -0.34 -21.016 -10.008 1 96.06 122 GLY B N 1
ATOM 2010 C CA . GLY B 1 122 ? 0.796 -21.922 -10.086 1 96.06 122 GLY B CA 1
ATOM 2011 C C . GLY B 1 122 ? 1.06 -22.422 -11.492 1 96.06 122 GLY B C 1
ATOM 2012 O O . GLY B 1 122 ? 0.146 -22.484 -12.32 1 96.06 122 GLY B O 1
ATOM 2013 N N . LYS B 1 123 ? 2.299 -22.781 -11.719 1 96.19 123 LYS B N 1
ATOM 2014 C CA . LYS B 1 123 ? 2.643 -23.25 -13.055 1 96.19 123 LYS B CA 1
ATOM 2015 C C . LYS B 1 123 ? 1.764 -24.438 -13.477 1 96.19 123 LYS B C 1
ATOM 2017 O O . LYS B 1 123 ? 1.435 -24.578 -14.648 1 96.19 123 LYS B O 1
ATOM 2022 N N . LYS B 1 124 ? 1.366 -25.172 -12.547 1 95.75 124 LYS B N 1
ATOM 2023 C CA . LYS B 1 124 ? 0.61 -26.391 -12.852 1 95.75 124 LYS B CA 1
ATOM 2024 C C . LYS B 1 124 ? -0.864 -26.062 -13.086 1 95.75 124 LYS B C 1
ATOM 2026 O O . LYS B 1 124 ? -1.505 -26.672 -13.945 1 95.75 124 LYS B O 1
ATOM 2031 N N . TYR B 1 125 ? -1.354 -25.156 -12.273 1 95.19 125 TYR B N 1
ATOM 2032 C CA . TYR B 1 125 ? -2.76 -24.781 -12.406 1 95.19 125 TYR B CA 1
ATOM 2033 C C . TYR B 1 125 ? -3.045 -23.453 -11.719 1 95.19 125 TYR B C 1
ATOM 2035 O O . TYR B 1 125 ? -2.203 -22.938 -10.977 1 95.19 125 TYR B O 1
ATOM 2043 N N . VAL B 1 126 ? -4.199 -22.938 -12.102 1 96.62 126 VAL B N 1
ATOM 2044 C CA . VAL B 1 126 ? -4.711 -21.766 -11.398 1 96.62 126 VAL B CA 1
ATOM 2045 C C . VAL B 1 126 ? -5.914 -22.156 -10.547 1 96.62 126 VAL B C 1
ATOM 2047 O O . VAL B 1 126 ? -6.891 -22.719 -11.055 1 96.62 126 VAL B O 1
ATOM 2050 N N . TYR B 1 127 ? -5.82 -21.906 -9.219 1 94.69 127 TYR B N 1
ATOM 2051 C CA . TYR B 1 127 ? -6.922 -22.172 -8.305 1 94.69 127 TYR B CA 1
ATOM 2052 C C . TYR B 1 127 ? -7.844 -20.953 -8.188 1 94.69 127 TYR B C 1
ATOM 2054 O O . TYR B 1 127 ? -7.395 -19.859 -7.84 1 94.69 127 TYR B O 1
ATOM 2062 N N . VAL B 1 128 ? -9.109 -21.188 -8.539 1 95.81 128 VAL B N 1
ATOM 2063 C CA . VAL B 1 128 ? -10.062 -20.078 -8.555 1 95.81 128 VAL B CA 1
ATOM 2064 C C . VAL B 1 128 ? -11.047 -20.234 -7.395 1 95.81 128 VAL B C 1
ATOM 2066 O O . VAL B 1 128 ? -11.617 -21.312 -7.188 1 95.81 128 VAL B O 1
ATOM 2069 N N . ILE B 1 129 ? -11.141 -19.094 -6.641 1 93.94 129 ILE B N 1
ATOM 2070 C CA . ILE B 1 129 ? -12.023 -19.047 -5.48 1 93.94 129 ILE B CA 1
ATOM 2071 C C . ILE B 1 129 ? -13.016 -17.906 -5.621 1 93.94 129 ILE B C 1
ATOM 2073 O O . ILE B 1 129 ? -12.633 -16.781 -5.98 1 93.94 129 ILE B O 1
ATOM 2077 N N . ASP B 1 130 ? -14.297 -18.25 -5.254 1 93.12 130 ASP B N 1
ATOM 2078 C CA . ASP B 1 130 ? -15.328 -17.219 -5.324 1 93.12 130 ASP B CA 1
ATOM 2079 C C . ASP B 1 130 ? -15.594 -16.625 -3.949 1 93.12 130 ASP B C 1
ATOM 2081 O O . ASP B 1 130 ? -16.641 -16.875 -3.348 1 93.12 130 ASP B O 1
ATOM 2085 N N . GLY B 1 131 ? -14.672 -15.922 -3.457 1 93.25 131 GLY B N 1
ATOM 2086 C CA . GLY B 1 131 ? -14.742 -15.305 -2.141 1 93.25 131 GLY B CA 1
ATOM 2087 C C . GLY B 1 131 ? -13.773 -15.914 -1.145 1 93.25 131 GLY B C 1
ATOM 2088 O O . GLY B 1 131 ? -13.492 -17.109 -1.193 1 93.25 131 GLY B O 1
ATOM 2089 N N . VAL B 1 132 ? -13.406 -15.094 -0.243 1 92.75 132 VAL B N 1
ATOM 2090 C CA . VAL B 1 132 ? -12.344 -15.477 0.681 1 92.75 132 VAL B CA 1
ATOM 2091 C C . VAL B 1 132 ? -12.852 -16.562 1.634 1 92.75 132 VAL B C 1
ATOM 2093 O O . VAL B 1 132 ? -12.062 -17.344 2.178 1 92.75 132 VAL B O 1
ATOM 2096 N N . ARG B 1 133 ? -14.078 -16.688 1.951 1 87.44 133 ARG B N 1
ATOM 2097 C CA . ARG B 1 133 ? -14.656 -17.672 2.869 1 87.44 133 ARG B CA 1
ATOM 2098 C C . ARG B 1 133 ? -14.352 -19.094 2.41 1 87.44 133 ARG B C 1
ATOM 2100 O O . ARG B 1 133 ? -14.32 -20.016 3.225 1 87.44 133 ARG B O 1
ATOM 2107 N N . GLU B 1 134 ? -14.203 -19.203 1.172 1 85.5 134 GLU B N 1
ATOM 2108 C CA . GLU B 1 134 ? -13.938 -20.516 0.606 1 85.5 134 GLU 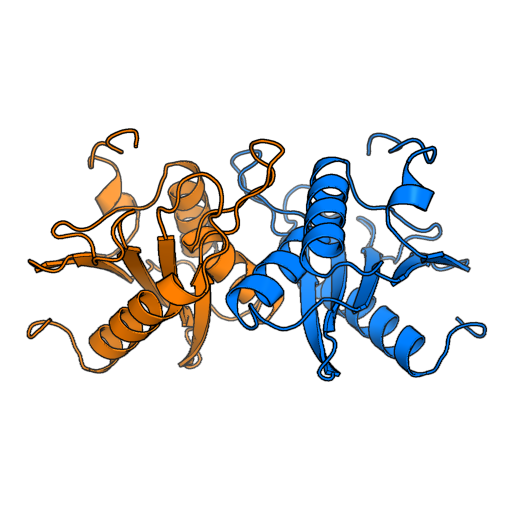B CA 1
ATOM 2109 C C . GLU B 1 134 ? -12.5 -20.953 0.888 1 85.5 134 GLU B C 1
ATOM 2111 O O . GLU B 1 134 ? -12.156 -22.125 0.695 1 85.5 134 GLU B O 1
ATOM 2116 N N . LEU B 1 135 ? -11.633 -19.953 1.264 1 81.12 135 LEU B N 1
ATOM 2117 C CA . LEU B 1 135 ? -10.258 -20.281 1.627 1 81.12 135 LEU B CA 1
ATOM 2118 C C . LEU B 1 135 ? -10.188 -20.828 3.047 1 81.12 135 LEU B C 1
ATOM 2120 O O . LEU B 1 135 ? -9.242 -21.547 3.396 1 81.12 135 LEU B O 1
ATOM 2124 N N . MET B 1 136 ? -11 -20.562 4.02 1 63.78 136 MET B N 1
ATOM 2125 C CA . MET B 1 136 ? -10.984 -20.891 5.441 1 63.78 136 MET B CA 1
ATOM 2126 C C . MET B 1 136 ? -10.695 -22.375 5.652 1 63.78 136 MET B C 1
ATOM 2128 O O . MET B 1 136 ? -9.922 -22.734 6.539 1 63.78 136 MET B O 1
ATOM 2132 N N . PRO B 1 137 ? -11.32 -23.266 5.191 1 50.81 137 PRO B N 1
ATOM 2133 C CA . PRO B 1 137 ? -10.664 -24.484 5.684 1 50.81 137 PRO B CA 1
ATOM 2134 C C . PRO B 1 137 ? -9.266 -24.688 5.109 1 50.81 137 PRO B C 1
ATOM 2136 O O . PRO B 1 137 ? -8.625 -25.703 5.359 1 50.81 137 PRO B O 1
ATOM 2139 N N . LEU B 1 138 ? -8.852 -23.906 4.078 1 45.75 138 LEU B N 1
ATOM 2140 C CA . LEU B 1 138 ? -7.539 -24.25 3.521 1 45.75 138 LEU B CA 1
ATO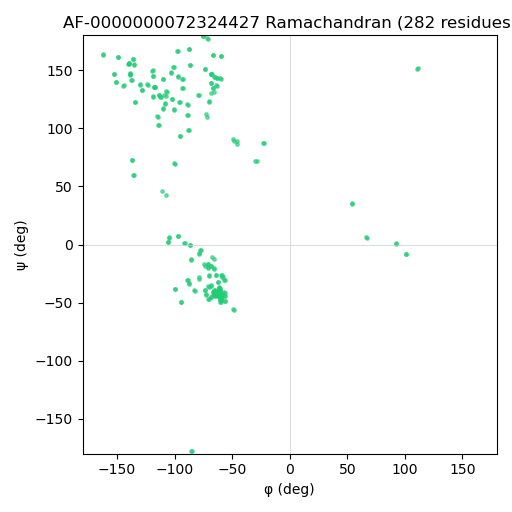M 2141 C C . LEU B 1 138 ? -6.426 -23.844 4.48 1 45.75 138 LEU B C 1
ATOM 2143 O O . LEU B 1 138 ? -6.477 -22.766 5.082 1 45.75 138 LEU B O 1
ATOM 2147 N N . THR B 1 139 ? -5.703 -24.781 5.07 1 36.81 139 THR B N 1
ATOM 2148 C CA . THR B 1 139 ? -4.582 -24.75 6.004 1 36.81 139 THR B CA 1
ATOM 2149 C C . THR B 1 139 ? -3.531 -23.734 5.547 1 36.81 139 THR B C 1
ATOM 2151 O O . THR B 1 139 ? -3.104 -23.766 4.391 1 36.81 139 THR B O 1
ATOM 2154 N N . PHE B 1 140 ? -3.592 -22.422 5.875 1 40.66 140 PHE B N 1
ATOM 2155 C CA . PHE B 1 140 ? -2.352 -21.656 5.781 1 40.66 140 PHE B CA 1
ATOM 2156 C C . PHE B 1 140 ? -1.146 -22.547 6.047 1 40.66 140 PHE B C 1
ATOM 2158 O O . PHE B 1 140 ? -0.982 -23.062 7.152 1 40.66 140 PHE B O 1
ATOM 2165 N N . SER B 1 141 ? -0.775 -23.422 5.199 1 32.81 141 SER B N 1
ATOM 2166 C CA . SER B 1 141 ? 0.541 -23.969 5.523 1 32.81 141 SER B CA 1
ATOM 2167 C C . SER B 1 141 ? 1.536 -22.859 5.828 1 32.81 141 SER B C 1
ATOM 2169 O O . SER B 1 141 ? 1.612 -21.859 5.094 1 32.81 141 SER B O 1
ATOM 2171 N N . GLU B 1 142 ? 1.622 -22.438 7.129 1 31.72 142 GLU B N 1
ATOM 2172 C CA . GLU B 1 142 ? 2.637 -21.562 7.691 1 31.72 142 GLU B CA 1
ATOM 2173 C C . GLU B 1 142 ? 3.908 -21.562 6.848 1 31.72 142 GLU B C 1
ATOM 2175 O O . GLU B 1 142 ? 4.48 -22.625 6.59 1 31.72 142 GLU B O 1
ATOM 2180 N N . PHE B 1 143 ? 3.975 -20.641 5.785 1 28.67 143 PHE B N 1
ATOM 2181 C CA . PHE B 1 143 ? 5.328 -20.594 5.246 1 28.67 143 PHE B CA 1
ATOM 2182 C C . PHE B 1 143 ? 6.32 -20.156 6.312 1 28.67 143 PHE B C 1
ATOM 2184 O O . PHE B 1 143 ? 5.965 -19.406 7.227 1 28.67 143 PHE B O 1
#

Organism: Xylanibacter ruminicola (strain ATCC 19189 / DSM 19721 / CIP 105475 / JCM 8958 / 23) (NCBI:txid264731)

Foldseek 3Di:
DVPDDPVRVVQQVLQVVQQVVEDDPDQLKKKKKWWAWPVGDIFIFIWYDDPPPPPTDHRLCRRVVVCCVVPVPIATAEMEMWIAHNVRHTAQDFDDDDPVSLVVQVVSCVVVVAFHWYWTDHPNDIDIDGHSVVCVVPPNPPD/DVPDDPLRVVQQVLQVVQQVVEDDPPQLKKKKKWWAWPVGDIFIFIWYDDPPPPPTDHRLCRRVVVCCVVPVPIATAEMEMWIAHNVRHTAQDFDDDDPVSLVVQVVSCVVVVAFHWYWTDHPNDIDIDGHSVVCVVPPNPPD

pLDDT: mean 91.56, std 13.8, range [28.62, 98.88]

Secondary structure (DSSP, 8-state):
-TTS-HHHHHHHHHHHHHGGG-B-TTT--EEEEEEEETTS-EEEEE-B--SSTTS-B-HHHHHHHHHHHH-TTS-EEEEEEEEE-TTSPBPSS-----HHHHHHHHHHHHHHTSPPEEEEE-SS-EEEEESGGGTTTS-----/-TTS-HHHHHHHHHHHHHGGG-B-TTT--EEEEEEEETTS-EEEEE-B--SSTTS-B-HHHHHHHHHHHH-TTS-EEEEEEEEE-TTSPBPSS-----HHHHHHHHHHHHHHTSPPEEEEE-SS-EEEEESGGGTTTS-----

InterPro domains:
  IPR002125 Cytidine and deoxycytidylate deaminase domain [PF00383] (8-111)
  IPR002125 Cytidine and deoxycytidylate deaminase domain [PS51747] (6-143)
  IPR016192 APOBEC/CMP deaminase, zinc-binding [PS00903] (58-105)
  IPR016193 Cytidine deaminase-like [SSF53927] (6-141)
  IPR050202 Cytidine and Deoxycytidylate Deaminase [PTHR11644] (6-141)

Radius of gyration: 18.57 Å; Cα contacts (8 Å, |Δi|>4): 685; chains: 2; bounding box: 42×57×42 Å